Protein AF-A0AAU7DP77-F1 (afdb_monomer_lite)

Structure (mmCIF, N/CA/C/O backbone):
data_AF-A0AAU7DP77-F1
#
_entry.id   AF-A0AAU7DP77-F1
#
loop_
_atom_site.group_PDB
_atom_site.id
_atom_site.type_symbol
_atom_site.label_atom_id
_atom_site.label_alt_id
_atom_site.label_comp_id
_atom_site.label_asym_id
_atom_site.label_entity_id
_atom_site.label_seq_id
_atom_site.pdbx_PDB_ins_code
_atom_site.Cartn_x
_atom_site.Cartn_y
_atom_site.Cartn_z
_atom_site.occupancy
_atom_site.B_iso_or_equiv
_atom_site.auth_seq_id
_atom_site.auth_comp_id
_atom_site.auth_asym_id
_atom_site.auth_atom_id
_atom_site.pdbx_PDB_model_num
ATOM 1 N N . MET A 1 1 ? -16.263 -32.645 16.816 1.00 32.16 1 MET A N 1
ATOM 2 C CA . MET A 1 1 ? -15.071 -31.911 17.289 1.00 32.16 1 MET A CA 1
ATOM 3 C C . MET A 1 1 ? -14.323 -31.405 16.067 1.00 32.16 1 MET A C 1
ATOM 5 O O . MET A 1 1 ? -13.658 -32.193 15.414 1.00 32.16 1 MET A O 1
ATOM 9 N N . ARG A 1 2 ? -14.542 -30.143 15.676 1.00 27.20 2 ARG A N 1
ATOM 10 C CA . ARG A 1 2 ? -13.800 -29.501 14.581 1.00 27.20 2 ARG A CA 1
ATOM 11 C C . ARG A 1 2 ? -12.566 -28.844 15.193 1.00 27.20 2 ARG A C 1
ATOM 13 O O . ARG A 1 2 ? -12.702 -28.097 16.159 1.00 27.20 2 ARG A O 1
ATOM 20 N N . LEU A 1 3 ? -11.394 -29.201 14.679 1.00 28.17 3 LEU A N 1
ATOM 21 C CA . LEU A 1 3 ? -10.114 -28.610 15.047 1.00 28.17 3 LEU A CA 1
ATOM 22 C C . LEU A 1 3 ? -10.154 -27.120 14.686 1.00 28.17 3 LEU A C 1
ATOM 24 O O . LEU A 1 3 ? -10.323 -26.766 13.523 1.00 28.17 3 LEU A O 1
ATOM 28 N N . LEU A 1 4 ? -10.062 -26.264 15.705 1.00 24.64 4 LEU A N 1
ATOM 29 C CA . LEU A 1 4 ? -9.715 -24.859 15.539 1.00 24.64 4 LEU A CA 1
ATOM 30 C C . LEU A 1 4 ? -8.253 -24.815 15.097 1.00 24.64 4 LEU A C 1
ATOM 32 O O . LEU A 1 4 ? -7.350 -24.909 15.926 1.00 24.64 4 LEU A O 1
ATOM 36 N N . GLU A 1 5 ? -8.025 -24.707 13.793 1.00 24.97 5 GLU A N 1
ATOM 37 C CA . GLU A 1 5 ? -6.732 -24.275 13.281 1.00 24.97 5 GLU A CA 1
ATOM 38 C C . GLU A 1 5 ? -6.526 -22.818 13.705 1.00 24.97 5 GLU A C 1
ATOM 40 O O . GLU A 1 5 ? -7.244 -21.900 13.307 1.00 24.97 5 GLU A O 1
ATOM 45 N N . THR A 1 6 ? -5.571 -22.618 14.605 1.00 28.59 6 THR A N 1
ATOM 46 C CA . THR A 1 6 ? -5.045 -21.314 14.990 1.00 28.59 6 THR A CA 1
ATOM 47 C C . THR A 1 6 ? -4.336 -20.696 13.790 1.00 28.59 6 THR A C 1
ATOM 49 O O . THR A 1 6 ? -3.155 -20.953 13.568 1.00 28.59 6 THR A O 1
ATOM 52 N N . PHE A 1 7 ? -5.048 -19.880 13.018 1.00 30.09 7 PHE A N 1
ATOM 53 C CA . PHE A 1 7 ? -4.430 -19.015 12.020 1.00 30.09 7 PHE A CA 1
ATOM 54 C C . PHE A 1 7 ? -3.722 -17.864 12.737 1.00 30.09 7 PHE A C 1
ATOM 56 O O . PHE A 1 7 ? -4.341 -17.042 13.416 1.00 30.09 7 PHE A O 1
ATOM 63 N N . ALA A 1 8 ? -2.396 -17.852 12.633 1.00 28.89 8 ALA A N 1
ATOM 64 C CA . ALA A 1 8 ? -1.582 -16.723 13.039 1.00 28.89 8 ALA A CA 1
ATOM 65 C C . ALA A 1 8 ? -1.895 -15.547 12.104 1.00 28.89 8 ALA A C 1
ATOM 67 O O . ALA A 1 8 ? -1.627 -15.612 10.907 1.00 28.89 8 ALA A O 1
ATOM 68 N N . PHE A 1 9 ? -2.479 -14.489 12.663 1.00 34.19 9 PHE A N 1
ATOM 69 C CA . PHE A 1 9 ? -2.629 -13.201 11.996 1.00 34.19 9 PHE A CA 1
ATOM 70 C C . PHE A 1 9 ? -1.235 -12.654 11.680 1.00 34.19 9 PHE A C 1
ATOM 72 O O . PHE A 1 9 ? -0.517 -12.217 12.579 1.00 34.19 9 PHE A O 1
ATOM 79 N N . ALA A 1 10 ? -0.838 -12.701 10.412 1.00 32.44 10 ALA A N 1
ATOM 80 C CA . ALA A 1 10 ? 0.337 -11.994 9.926 1.00 32.44 10 ALA A CA 1
ATOM 81 C C . ALA A 1 10 ? -0.069 -10.553 9.588 1.00 32.44 10 ALA A C 1
ATOM 83 O O . ALA A 1 10 ? -0.199 -10.198 8.426 1.00 32.44 10 ALA A O 1
ATOM 84 N N . LEU A 1 11 ? -0.303 -9.741 10.621 1.00 35.28 11 LEU A N 1
ATOM 85 C CA . LEU A 1 11 ? -0.476 -8.296 10.481 1.00 35.28 11 LEU A CA 1
ATOM 86 C C . LEU A 1 11 ? 0.911 -7.621 10.521 1.00 35.28 11 LEU A C 1
ATOM 88 O O . LEU A 1 11 ? 1.726 -7.913 11.403 1.00 35.28 11 LEU A O 1
ATOM 92 N N . VAL A 1 12 ? 1.190 -6.759 9.547 1.00 39.22 12 VAL A N 1
ATOM 93 C CA . VAL A 1 12 ? 2.271 -5.748 9.544 1.00 39.22 12 VAL A CA 1
ATOM 94 C C . VAL A 1 12 ? 1.861 -4.683 10.581 1.00 39.22 12 VAL A C 1
ATOM 96 O O . VAL A 1 12 ? 0.700 -4.312 10.575 1.00 39.22 12 VAL A O 1
ATOM 99 N N . VAL A 1 13 ? 2.600 -4.216 11.598 1.00 33.00 13 VAL A N 1
ATOM 100 C CA . VAL A 1 13 ? 4.024 -3.922 11.873 1.00 33.00 13 VAL A CA 1
ATOM 101 C C . VAL A 1 13 ? 4.625 -2.781 11.055 1.00 33.00 13 VAL A C 1
ATOM 103 O O . VAL A 1 13 ? 5.296 -3.043 10.068 1.00 33.00 13 VAL A O 1
ATOM 106 N N . MET A 1 14 ? 4.544 -1.559 11.590 1.00 37.16 14 MET A N 1
ATOM 107 C CA . MET A 1 14 ? 5.489 -0.466 11.324 1.00 37.16 14 MET A CA 1
ATOM 108 C C . MET A 1 14 ? 5.806 0.272 12.637 1.00 37.16 14 MET A C 1
ATOM 110 O O . MET A 1 14 ? 4.979 0.343 13.544 1.00 37.16 14 MET A O 1
ATOM 114 N N . SER A 1 15 ? 7.054 0.707 12.778 1.00 29.97 15 SER A N 1
ATOM 115 C CA . SER A 1 15 ? 7.735 1.110 14.013 1.00 29.97 15 SER A CA 1
ATOM 116 C C . SER A 1 15 ? 8.167 2.572 13.965 1.00 29.97 15 SER A C 1
ATOM 118 O O . SER A 1 15 ? 8.759 2.979 12.977 1.00 29.97 15 SER A O 1
ATOM 120 N N . ALA A 1 16 ? 7.994 3.302 15.067 1.00 31.86 16 ALA A N 1
ATOM 121 C CA . ALA A 1 16 ? 8.761 4.505 15.378 1.00 31.86 16 ALA A CA 1
ATOM 122 C C . ALA A 1 16 ? 9.512 4.261 16.696 1.00 31.86 16 ALA A C 1
ATOM 124 O O . ALA A 1 16 ? 8.919 3.811 17.680 1.00 31.86 16 ALA A O 1
ATOM 125 N N . GLY A 1 17 ? 10.825 4.484 16.691 1.00 27.53 17 GLY A N 1
ATOM 126 C CA . GLY A 1 17 ? 11.640 4.520 17.901 1.00 27.53 17 GLY A CA 1
ATOM 127 C C . GLY A 1 17 ? 11.429 5.846 18.629 1.00 27.53 17 GLY A C 1
ATOM 128 O O . GLY A 1 17 ? 11.473 6.904 18.011 1.00 27.53 17 GLY A O 1
ATOM 129 N N . SER A 1 18 ? 11.199 5.787 19.938 1.00 32.31 18 SER A N 1
ATOM 130 C CA . SER A 1 18 ? 11.226 6.956 20.823 1.00 32.31 18 SER A CA 1
ATOM 131 C C . SER A 1 18 ? 12.589 7.054 21.505 1.00 32.31 18 SER A C 1
ATOM 133 O O . SER A 1 18 ? 13.093 6.028 21.969 1.00 32.31 18 SER A O 1
ATOM 135 N N . PRO A 1 19 ? 13.125 8.262 21.720 1.00 38.88 19 PRO A N 1
ATOM 136 C CA . PRO A 1 19 ? 13.868 8.558 22.928 1.00 38.88 19 PRO A CA 1
ATOM 137 C C . PRO A 1 19 ? 12.939 9.207 23.962 1.00 38.88 19 PRO A C 1
ATOM 139 O O . PRO A 1 19 ? 12.169 10.120 23.670 1.00 38.88 19 PRO A O 1
ATOM 142 N N . ALA A 1 20 ? 13.014 8.690 25.185 1.00 30.59 20 ALA A N 1
ATOM 143 C CA . ALA A 1 20 ? 12.427 9.278 26.376 1.00 30.59 20 ALA A CA 1
ATOM 144 C C . ALA A 1 20 ? 13.316 10.418 26.883 1.00 30.59 20 ALA A C 1
ATOM 146 O O . ALA A 1 20 ? 14.515 10.206 27.014 1.00 30.59 20 ALA A O 1
ATOM 147 N N . PHE A 1 21 ? 12.726 11.551 27.265 1.00 30.86 21 PHE A N 1
ATOM 148 C CA . PHE A 1 21 ? 13.179 12.336 28.414 1.00 30.86 21 PHE A CA 1
ATOM 149 C C . PHE A 1 21 ? 11.979 13.052 29.040 1.00 30.86 21 PHE A C 1
ATOM 151 O O . PHE A 1 21 ? 11.204 13.721 28.364 1.00 30.86 21 PHE A O 1
ATOM 158 N N . ALA A 1 22 ? 11.819 12.828 30.341 1.00 33.94 22 ALA A N 1
ATOM 159 C CA . ALA A 1 22 ? 10.846 13.460 31.215 1.00 33.94 22 ALA A CA 1
ATOM 160 C C . ALA A 1 22 ? 11.457 14.709 31.863 1.00 33.94 22 ALA A C 1
ATOM 162 O O . ALA A 1 22 ? 12.643 14.675 32.185 1.00 33.94 22 ALA A O 1
ATOM 163 N N . GLN A 1 23 ? 10.633 15.730 32.133 1.00 33.41 23 GLN A N 1
ATOM 164 C CA . GLN A 1 23 ? 10.692 16.566 33.344 1.00 33.41 23 GLN A CA 1
ATOM 165 C C . GLN A 1 23 ? 9.471 17.513 33.427 1.00 33.41 23 GLN A C 1
ATOM 167 O O . GLN A 1 23 ? 9.359 18.455 32.652 1.00 33.41 23 GLN A O 1
ATOM 172 N N . ASP A 1 24 ? 8.579 17.245 34.388 1.00 34.62 24 ASP A N 1
ATOM 173 C CA . ASP A 1 24 ? 7.682 18.216 35.061 1.00 34.62 24 ASP A CA 1
ATOM 174 C C . ASP A 1 24 ? 8.522 19.105 36.013 1.00 34.62 24 ASP A C 1
ATOM 176 O O . ASP A 1 24 ? 9.593 18.624 36.420 1.00 34.62 24 ASP A O 1
ATOM 180 N N . PRO A 1 25 ? 8.119 20.342 36.432 1.00 46.59 25 PRO A N 1
ATOM 181 C CA . PRO A 1 25 ? 6.926 20.615 37.282 1.00 46.59 25 PRO A CA 1
ATOM 182 C C . PRO A 1 25 ? 6.361 22.077 37.168 1.00 46.59 25 PRO A C 1
ATOM 184 O O . PRO A 1 25 ? 6.637 22.746 36.176 1.00 46.59 25 PRO A O 1
ATOM 187 N N . PRO A 1 26 ? 5.671 22.662 38.182 1.00 50.72 26 PRO A N 1
ATOM 188 C CA . PRO A 1 26 ? 4.307 22.393 38.650 1.00 50.72 26 PRO A CA 1
ATOM 189 C C . PRO A 1 26 ? 3.360 23.627 38.591 1.00 50.72 26 PRO A C 1
ATOM 191 O O . PRO A 1 26 ? 3.781 24.765 38.402 1.00 50.72 26 PRO A O 1
ATOM 194 N N . ASP A 1 27 ? 2.072 23.344 38.819 1.00 38.78 27 ASP A N 1
ATOM 195 C CA . ASP A 1 27 ? 0.935 24.183 39.248 1.00 38.78 27 ASP A CA 1
ATOM 196 C C . ASP A 1 27 ? 1.095 25.705 39.433 1.00 38.78 27 ASP A C 1
ATOM 198 O O . ASP A 1 27 ? 1.853 26.181 40.281 1.00 38.78 27 ASP A O 1
ATOM 202 N N . SER A 1 28 ? 0.164 26.459 38.826 1.00 42.12 28 SER A N 1
ATOM 203 C CA . SER A 1 28 ? -0.468 27.616 39.479 1.00 42.12 28 SER A CA 1
ATOM 204 C C . SER A 1 28 ? -1.847 27.986 38.911 1.00 42.12 28 SER A C 1
ATOM 206 O O . SER A 1 28 ? -1.997 28.348 37.751 1.00 42.12 28 SER A O 1
ATOM 208 N N . SER A 1 29 ? -2.797 27.958 39.850 1.00 42.22 29 SER A N 1
ATOM 209 C CA . SER A 1 29 ? -3.901 28.892 40.111 1.00 42.22 29 SER A CA 1
ATOM 210 C C . SER A 1 29 ? -5.202 28.888 39.285 1.00 42.22 29 SER A C 1
ATOM 212 O O . SER A 1 29 ? -5.296 29.131 38.087 1.00 42.22 29 SER A O 1
ATOM 214 N N . LEU A 1 30 ? -6.260 28.690 40.076 1.00 48.41 30 LEU A N 1
ATOM 215 C CA . LEU A 1 30 ? -7.684 28.848 39.818 1.00 48.41 30 LEU A CA 1
ATOM 216 C C . LEU A 1 30 ? -8.054 30.303 39.482 1.00 48.41 30 LEU A C 1
ATOM 218 O O . LEU A 1 30 ? -7.806 31.202 40.286 1.00 48.41 30 LEU A O 1
ATOM 222 N N . ALA A 1 31 ? -8.791 30.511 38.389 1.00 42.97 31 ALA A N 1
ATOM 223 C CA . ALA A 1 31 ? -9.628 31.695 38.200 1.00 42.97 31 ALA A CA 1
ATOM 224 C C . ALA A 1 31 ? -10.974 31.323 37.553 1.00 42.97 31 ALA A C 1
ATOM 226 O O . ALA A 1 31 ? -11.063 30.519 36.630 1.00 42.97 31 ALA A O 1
ATOM 227 N N . ARG A 1 32 ? -12.036 31.894 38.123 1.00 44.09 32 ARG A N 1
ATOM 228 C CA . ARG A 1 32 ? -13.464 31.620 37.911 1.00 44.09 32 ARG A CA 1
ATOM 229 C C . ARG A 1 32 ? -14.010 32.422 36.710 1.00 44.09 32 ARG A C 1
ATOM 231 O O . ARG A 1 32 ? -13.557 33.547 36.508 1.00 44.09 32 ARG A O 1
ATOM 238 N N . PRO A 1 33 ? -14.990 31.906 35.942 1.00 45.91 33 PRO A N 1
ATOM 239 C CA . PRO A 1 33 ? -15.377 32.489 34.658 1.00 45.91 33 PRO A CA 1
ATOM 240 C C . PRO A 1 33 ? -16.322 33.688 34.817 1.00 45.91 33 PRO A C 1
ATOM 242 O O . PRO A 1 33 ? -17.320 33.614 35.537 1.00 45.91 33 PRO A O 1
ATOM 245 N N . GLN A 1 34 ? -16.036 34.777 34.100 1.00 43.75 34 GLN A N 1
ATOM 246 C CA . GLN A 1 34 ? -17.006 35.833 33.813 1.00 43.75 34 GLN A CA 1
ATOM 247 C C . GLN A 1 34 ? -17.638 35.571 32.446 1.00 43.75 34 GLN A C 1
ATOM 249 O O . GLN A 1 34 ? -16.942 35.345 31.458 1.00 43.75 34 GLN A O 1
ATOM 254 N N . GLY A 1 35 ? -18.972 35.573 32.414 1.00 51.81 35 GLY A N 1
ATOM 255 C CA . GLY A 1 35 ? -19.762 35.367 31.209 1.00 51.81 35 GLY A CA 1
ATOM 256 C C . GLY A 1 35 ? -19.550 36.492 30.204 1.00 51.81 35 GLY A C 1
ATOM 257 O O . GLY A 1 35 ? -19.996 37.616 30.421 1.00 51.81 35 GLY A O 1
ATOM 258 N N . GLN A 1 36 ? -18.909 36.161 29.088 1.00 47.16 36 GLN A N 1
ATOM 259 C CA . GLN A 1 36 ? -18.994 36.924 27.853 1.00 47.16 36 GLN A CA 1
ATOM 260 C C . GLN A 1 36 ? -19.820 36.110 26.862 1.00 47.16 36 GLN A C 1
ATOM 262 O O . GLN A 1 36 ? -19.514 34.957 26.561 1.00 47.16 36 GLN A O 1
ATOM 267 N N . SER A 1 37 ? -20.911 36.719 26.409 1.00 52.38 37 SER A N 1
ATOM 268 C CA . SER A 1 37 ? -21.748 36.210 25.332 1.00 52.38 37 SER A CA 1
ATOM 269 C C . SER A 1 37 ? -20.918 36.227 24.048 1.00 52.38 37 SER A C 1
ATOM 271 O O . SER A 1 37 ? -20.687 37.288 23.467 1.00 52.38 37 SER A O 1
ATOM 273 N N . LEU A 1 38 ? -20.395 35.064 23.656 1.00 43.00 38 LEU A N 1
ATOM 274 C CA . LEU A 1 38 ? -19.637 34.903 22.422 1.00 43.00 38 LEU A CA 1
ATOM 275 C C . LEU A 1 38 ? -20.625 34.843 21.260 1.00 43.00 38 LEU A C 1
ATOM 277 O O . LEU A 1 38 ? -21.314 33.847 21.050 1.00 43.00 38 LEU A O 1
ATOM 281 N N . VAL A 1 39 ? -20.678 35.937 20.505 1.00 49.94 39 VAL A N 1
ATOM 282 C CA . VAL A 1 39 ? -21.138 35.924 19.117 1.00 49.94 39 VAL A CA 1
ATOM 283 C C . VAL A 1 39 ? -20.309 34.853 18.412 1.00 49.94 39 VAL A C 1
ATOM 285 O O . VAL A 1 39 ? -19.084 34.953 18.377 1.00 49.94 39 VAL A O 1
ATOM 288 N N . ALA A 1 40 ? -20.965 33.789 17.947 1.00 45.31 40 ALA A N 1
ATOM 289 C CA . ALA A 1 40 ? -20.315 32.680 17.267 1.00 45.31 40 ALA A CA 1
ATOM 290 C C . ALA A 1 40 ? -19.609 33.211 16.013 1.00 45.31 40 ALA A C 1
ATOM 292 O O . ALA A 1 40 ? -20.246 33.482 14.995 1.00 45.31 40 ALA A O 1
ATOM 293 N N . SER A 1 41 ? -18.293 33.402 16.111 1.00 46.72 41 SER A N 1
ATOM 294 C CA . SER A 1 41 ? -17.443 33.644 14.954 1.00 46.72 41 SER A CA 1
ATOM 295 C C . SER A 1 41 ? -17.669 32.503 13.959 1.00 46.72 41 SER A C 1
ATOM 297 O O . SER A 1 41 ? -17.679 31.343 14.385 1.00 46.72 41 SER A O 1
ATOM 299 N N . PRO A 1 42 ? -17.874 32.791 12.661 1.00 52.81 42 PRO A N 1
ATOM 300 C CA . PRO A 1 42 ? -18.022 31.747 11.660 1.00 52.81 42 PRO A CA 1
ATOM 301 C C . PRO A 1 42 ? -16.799 30.839 11.740 1.00 52.81 42 PRO A C 1
ATOM 303 O O . PRO A 1 42 ? -15.661 31.307 11.678 1.00 52.81 42 PRO A O 1
ATOM 306 N N . THR A 1 43 ? -17.045 29.549 11.960 1.00 50.12 43 THR A N 1
ATOM 307 C CA . THR A 1 43 ? -16.000 28.531 12.009 1.00 50.12 43 THR A CA 1
ATOM 308 C C . THR A 1 43 ? -15.210 28.643 10.705 1.00 50.12 43 THR A C 1
ATOM 310 O O . THR A 1 43 ? -15.827 28.579 9.637 1.00 50.12 43 THR A O 1
ATOM 313 N N . PRO A 1 44 ? -13.890 28.895 10.749 1.00 51.28 44 PRO A N 1
ATOM 314 C CA . PRO A 1 44 ? -13.110 29.018 9.531 1.00 51.28 44 PRO A CA 1
ATOM 315 C C . PRO A 1 44 ? -13.247 27.711 8.758 1.00 51.28 44 PRO A C 1
ATOM 317 O O . PRO A 1 44 ? -12.992 26.634 9.297 1.00 51.28 44 PRO A O 1
ATOM 320 N N . VAL A 1 45 ? -13.698 27.810 7.508 1.00 56.22 45 VAL A N 1
ATOM 321 C CA . VAL A 1 45 ? -13.686 26.690 6.569 1.00 56.22 45 VAL A CA 1
ATOM 322 C C . VAL A 1 45 ? -12.218 26.322 6.388 1.00 56.22 45 VAL A C 1
ATOM 324 O O . VAL A 1 45 ? -11.471 27.042 5.725 1.00 56.22 45 VAL A O 1
ATOM 327 N N . VAL A 1 46 ? -11.778 25.265 7.069 1.00 71.12 46 VAL A N 1
ATOM 328 C CA . VAL A 1 46 ? -10.409 24.762 6.968 1.00 71.12 46 VAL A CA 1
ATOM 329 C C . VAL A 1 46 ? -10.232 24.295 5.530 1.00 71.12 46 VAL A C 1
ATOM 331 O O . VAL A 1 46 ? -10.947 23.408 5.066 1.00 71.12 46 VAL A O 1
ATOM 334 N N . ALA A 1 47 ? -9.345 24.960 4.791 1.00 76.69 47 ALA A N 1
ATOM 335 C CA . ALA A 1 47 ? -9.060 24.574 3.420 1.00 76.69 47 ALA A CA 1
ATOM 336 C C . ALA A 1 47 ? -8.545 23.123 3.403 1.00 76.69 47 ALA A C 1
ATOM 338 O O . ALA A 1 47 ? -7.746 22.769 4.273 1.00 76.69 47 ALA A O 1
ATOM 339 N N . PRO A 1 48 ? -8.963 22.295 2.429 1.00 79.94 48 PRO A N 1
ATOM 340 C CA . PRO A 1 48 ? -8.508 20.914 2.347 1.00 79.94 48 PRO A CA 1
ATOM 341 C C . PRO A 1 48 ? -6.987 20.871 2.209 1.00 79.94 48 PRO A C 1
ATOM 343 O O . PRO A 1 48 ? -6.413 21.706 1.483 1.00 79.94 48 PRO A O 1
ATOM 346 N N . SER A 1 49 ? -6.365 19.909 2.900 1.00 85.50 49 SER A N 1
ATOM 347 C CA . SER A 1 49 ? -4.919 19.701 2.869 1.00 85.50 49 SER A CA 1
ATOM 348 C C . SER A 1 49 ? -4.447 19.462 1.426 1.00 85.50 49 SER A C 1
ATOM 350 O O . SER A 1 49 ? -5.211 18.952 0.595 1.00 85.50 49 SER A O 1
ATOM 352 N N . PRO A 1 50 ? -3.204 19.841 1.073 1.00 87.12 50 PRO A N 1
ATOM 353 C CA . PRO A 1 50 ? -2.658 19.570 -0.257 1.00 87.12 50 PRO A CA 1
ATOM 354 C C . PRO A 1 50 ? -2.741 18.085 -0.625 1.00 87.12 50 PRO A C 1
ATOM 356 O O . PRO A 1 50 ? -3.059 17.745 -1.763 1.00 87.12 50 PRO A O 1
ATOM 359 N N . ALA A 1 51 ? -2.526 17.213 0.362 1.00 87.06 51 ALA A N 1
ATOM 360 C CA . ALA A 1 51 ? -2.606 15.775 0.201 1.00 87.06 51 ALA A CA 1
ATOM 361 C C . ALA A 1 51 ? -4.001 15.310 -0.234 1.00 87.06 51 ALA A C 1
ATOM 363 O O . ALA A 1 51 ? -4.127 14.553 -1.196 1.00 87.06 51 ALA A O 1
ATOM 364 N N . LEU A 1 52 ? -5.047 15.819 0.421 1.00 89.56 52 LEU A N 1
ATOM 365 C CA . LEU A 1 52 ? -6.429 15.484 0.092 1.00 89.56 52 LEU A CA 1
ATOM 366 C C . LEU A 1 52 ? -6.784 15.888 -1.346 1.00 89.56 52 LEU A C 1
ATOM 368 O O . LEU A 1 52 ? -7.367 15.089 -2.075 1.00 89.56 52 LEU A O 1
ATOM 372 N N . ARG A 1 53 ? -6.336 17.066 -1.804 1.00 91.62 53 ARG A N 1
ATOM 373 C CA . ARG A 1 53 ? -6.550 17.513 -3.196 1.00 91.62 53 ARG A CA 1
ATOM 374 C C . ARG A 1 53 ? -5.887 16.588 -4.209 1.00 91.62 53 ARG A C 1
ATOM 376 O O . ARG A 1 53 ? -6.513 16.213 -5.193 1.00 91.62 53 ARG A O 1
ATOM 383 N N . MET A 1 54 ? -4.640 16.182 -3.958 1.00 90.88 54 MET A N 1
ATOM 384 C CA . MET A 1 54 ? -3.940 15.244 -4.843 1.00 90.88 54 MET A CA 1
ATOM 385 C C . MET A 1 54 ? -4.692 13.912 -4.953 1.00 90.88 54 MET A C 1
ATOM 387 O O . MET A 1 54 ? -4.768 13.335 -6.035 1.00 90.88 54 MET A O 1
ATOM 391 N N . MET A 1 55 ? -5.279 13.434 -3.854 1.00 91.94 55 MET A N 1
ATOM 392 C CA . MET A 1 55 ? -6.066 12.200 -3.855 1.00 91.94 55 MET A CA 1
ATOM 393 C C . MET A 1 55 ? -7.405 12.349 -4.587 1.00 91.94 55 MET A C 1
ATOM 395 O O . MET A 1 55 ? -7.798 11.429 -5.302 1.00 91.94 55 MET A O 1
ATOM 399 N N . GLU A 1 56 ? -8.077 13.495 -4.458 1.00 91.88 56 GLU A N 1
ATOM 400 C CA . GLU A 1 56 ? -9.314 13.809 -5.191 1.00 91.88 56 GLU A CA 1
ATOM 401 C C . GLU A 1 56 ? -9.083 13.955 -6.704 1.00 91.88 56 GLU A C 1
ATOM 403 O O . GLU A 1 56 ? -9.928 13.568 -7.512 1.00 91.88 56 GLU A O 1
ATOM 408 N N . GLU A 1 57 ? -7.926 14.486 -7.104 1.00 94.50 57 GLU A N 1
ATOM 409 C CA . GLU A 1 57 ? -7.553 14.680 -8.509 1.00 94.50 57 GLU A CA 1
ATOM 410 C C . GLU A 1 57 ? -7.079 13.393 -9.204 1.00 94.50 57 GLU A C 1
ATOM 412 O O . GLU A 1 57 ? -6.935 13.377 -10.434 1.00 94.50 57 GLU A O 1
ATOM 417 N N . PHE A 1 58 ? -6.850 12.311 -8.452 1.00 96.50 58 PHE A N 1
ATOM 418 C CA . PHE A 1 58 ? -6.386 11.039 -8.994 1.00 96.50 58 PHE A CA 1
ATOM 419 C C . PHE A 1 58 ? -7.403 10.431 -9.971 1.00 96.50 58 PHE A C 1
ATOM 421 O O . PHE A 1 58 ? -8.580 10.226 -9.668 1.00 96.50 58 PHE A O 1
ATOM 428 N N . LYS A 1 59 ? -6.925 10.054 -11.157 1.00 97.00 59 LYS A N 1
ATOM 429 C CA . LYS A 1 59 ? -7.689 9.385 -12.214 1.00 97.00 59 LYS A CA 1
ATOM 430 C C . LYS A 1 59 ? -7.111 8.000 -12.457 1.00 97.00 59 LYS A C 1
ATOM 432 O O . LYS A 1 59 ? -5.903 7.799 -12.417 1.00 97.00 59 LYS A O 1
ATOM 437 N N . ASN A 1 60 ? -7.960 7.052 -12.852 1.00 95.56 60 ASN A N 1
ATOM 438 C CA . ASN A 1 60 ? -7.501 5.707 -13.224 1.00 95.56 60 ASN A CA 1
ATOM 439 C C . ASN A 1 60 ? -6.455 5.726 -14.359 1.00 95.56 60 ASN A C 1
ATOM 441 O O . ASN A 1 60 ? -5.622 4.836 -14.434 1.00 95.56 60 ASN A O 1
ATOM 445 N N . THR A 1 61 ? -6.452 6.759 -15.210 1.00 97.12 61 THR A N 1
ATOM 446 C CA . THR A 1 61 ? -5.455 6.950 -16.277 1.00 97.12 61 THR A CA 1
ATOM 447 C C . THR A 1 61 ? -4.080 7.405 -15.777 1.00 97.12 61 THR A C 1
ATOM 449 O O . THR A 1 61 ? -3.152 7.490 -16.574 1.00 97.12 61 THR A O 1
ATOM 452 N N . ASN A 1 62 ? -3.924 7.741 -14.489 1.00 96.75 62 ASN A N 1
ATOM 453 C CA . ASN A 1 62 ? -2.624 8.081 -13.900 1.00 96.75 62 ASN A CA 1
ATOM 454 C C . ASN A 1 62 ? -1.708 6.861 -13.721 1.00 96.75 62 ASN A C 1
ATOM 456 O O . ASN A 1 62 ? -0.525 7.039 -13.425 1.00 96.75 62 ASN A O 1
ATOM 460 N N . VAL A 1 63 ? -2.245 5.651 -13.894 1.00 98.19 63 VAL A N 1
ATOM 461 C CA . VAL A 1 63 ? -1.521 4.379 -13.847 1.00 98.19 63 VAL A CA 1
ATOM 462 C C . VAL A 1 63 ? -1.862 3.519 -15.063 1.00 98.19 63 VAL A C 1
ATOM 464 O O . VAL A 1 63 ? -2.870 3.728 -15.734 1.00 98.19 63 VAL A O 1
ATOM 467 N N . LYS A 1 64 ? -1.001 2.544 -15.360 1.00 98.25 64 LYS A N 1
ATOM 468 C CA . LYS A 1 64 ? -1.118 1.630 -16.510 1.00 98.25 64 LYS A CA 1
ATOM 469 C C . LYS A 1 64 ? -1.721 0.267 -16.144 1.00 98.25 64 LYS A C 1
ATOM 471 O O . LYS A 1 64 ? -1.568 -0.689 -16.898 1.00 98.25 64 LYS A O 1
ATOM 476 N N . PHE A 1 65 ? -2.362 0.164 -14.985 1.00 97.88 65 PHE A N 1
ATOM 477 C CA . PHE A 1 65 ? -3.052 -1.035 -14.508 1.00 97.88 65 PHE A CA 1
ATOM 478 C C . PHE A 1 65 ? -4.464 -0.686 -14.019 1.00 97.88 65 PHE A C 1
ATOM 480 O O . PHE A 1 65 ? -4.762 0.485 -13.780 1.00 97.88 65 PHE A O 1
ATOM 487 N N . ASP A 1 66 ? -5.341 -1.683 -13.863 1.00 97.75 66 ASP A N 1
ATOM 488 C CA . ASP A 1 66 ? -6.685 -1.450 -13.325 1.00 97.75 66 ASP A CA 1
ATOM 489 C C . ASP A 1 66 ? -6.632 -1.237 -11.807 1.00 97.75 66 ASP A C 1
ATOM 491 O O . ASP A 1 66 ? -6.235 -2.110 -11.033 1.00 97.75 66 ASP A O 1
ATOM 495 N N . MET A 1 67 ? -7.079 -0.065 -11.362 1.00 96.94 67 MET A N 1
ATOM 496 C CA . MET A 1 67 ? -7.141 0.272 -9.944 1.00 96.94 67 MET A CA 1
ATOM 497 C C . MET A 1 67 ? -8.016 -0.705 -9.144 1.00 96.94 67 MET A C 1
ATOM 499 O O . MET A 1 67 ? -7.715 -0.991 -7.986 1.00 96.94 67 MET A O 1
ATOM 503 N N . ASN A 1 68 ? -9.089 -1.232 -9.741 1.00 96.31 68 ASN A N 1
ATOM 504 C CA . ASN A 1 68 ? -9.965 -2.179 -9.048 1.00 96.31 68 ASN A CA 1
ATOM 505 C C . ASN A 1 68 ? -9.262 -3.518 -8.807 1.00 96.31 68 ASN A C 1
ATOM 507 O O . ASN A 1 68 ? -9.428 -4.101 -7.739 1.00 96.31 68 ASN A O 1
ATOM 511 N N . GLU A 1 69 ? -8.423 -3.959 -9.748 1.00 96.06 69 GLU A N 1
ATOM 512 C CA . GLU A 1 69 ? -7.604 -5.163 -9.595 1.00 96.06 69 GLU A CA 1
ATOM 513 C C . GLU A 1 69 ? -6.630 -5.020 -8.418 1.00 96.06 69 GLU A C 1
ATOM 515 O O . GLU A 1 69 ? -6.544 -5.910 -7.571 1.00 96.06 69 GLU A O 1
ATOM 520 N N . LEU A 1 70 ? -5.960 -3.866 -8.294 1.00 95.69 70 LEU A N 1
ATOM 521 C CA . LEU A 1 70 ? -5.105 -3.589 -7.137 1.00 95.69 70 LEU A CA 1
ATOM 522 C C . LEU A 1 70 ? -5.904 -3.634 -5.827 1.00 95.69 70 LEU A C 1
ATOM 524 O O . LEU A 1 70 ? -5.477 -4.284 -4.873 1.00 95.69 70 LEU A O 1
ATOM 528 N N . VAL A 1 71 ? -7.068 -2.981 -5.770 1.00 95.06 71 VAL A N 1
ATOM 529 C CA . VAL A 1 71 ? -7.928 -2.991 -4.574 1.00 95.06 71 VAL A CA 1
ATOM 530 C C . VAL A 1 71 ? -8.371 -4.409 -4.220 1.00 95.06 71 VAL A C 1
ATOM 532 O O . VAL A 1 71 ? -8.357 -4.767 -3.044 1.00 95.06 71 VAL A O 1
ATOM 535 N N . ASP A 1 72 ? -8.707 -5.242 -5.204 1.00 93.19 72 ASP A N 1
ATOM 536 C CA . ASP A 1 72 ? -9.076 -6.639 -4.978 1.00 93.19 72 ASP A CA 1
ATOM 537 C C . ASP A 1 72 ? -7.913 -7.476 -4.429 1.00 93.19 72 ASP A C 1
ATOM 539 O O . ASP A 1 72 ? -8.116 -8.263 -3.498 1.00 93.19 72 ASP A O 1
ATOM 543 N N . ILE A 1 73 ? -6.692 -7.267 -4.932 1.00 91.31 73 ILE A N 1
ATOM 544 C CA . ILE A 1 73 ? -5.482 -7.931 -4.421 1.00 91.31 73 ILE A CA 1
ATOM 545 C C . ILE A 1 73 ? -5.178 -7.501 -2.979 1.00 91.31 73 ILE A C 1
ATOM 547 O O . ILE A 1 73 ? -4.818 -8.328 -2.133 1.00 91.31 73 ILE A O 1
ATOM 551 N N . LEU A 1 74 ? -5.319 -6.208 -2.677 1.00 90.06 74 LEU A N 1
ATOM 552 C CA . LEU A 1 74 ? -5.087 -5.675 -1.333 1.00 90.06 74 LEU A CA 1
ATOM 553 C C . LEU A 1 74 ? -6.169 -6.138 -0.351 1.00 90.06 74 LEU A C 1
ATOM 555 O O . LEU A 1 74 ? -5.855 -6.499 0.780 1.00 90.06 74 LEU A O 1
ATOM 559 N N . ARG A 1 75 ? -7.420 -6.234 -0.814 1.00 86.25 75 ARG A N 1
ATOM 560 C CA . ARG A 1 75 ? -8.564 -6.734 -0.045 1.00 86.25 75 ARG A CA 1
ATOM 561 C C . ARG A 1 75 ? -8.477 -8.218 0.293 1.00 86.25 75 ARG A C 1
ATOM 563 O O . ARG A 1 75 ? -9.182 -8.641 1.214 1.00 86.25 75 ARG A O 1
ATOM 570 N N . ASP A 1 76 ? -7.711 -9.025 -0.448 1.00 81.19 76 ASP A N 1
ATOM 571 C CA . ASP A 1 76 ? -7.724 -10.481 -0.280 1.00 81.19 76 ASP A CA 1
ATOM 572 C C . ASP A 1 76 ? -7.572 -10.859 1.204 1.00 81.19 76 ASP A C 1
ATOM 574 O O . ASP A 1 76 ? -6.530 -10.679 1.841 1.00 81.19 76 ASP A O 1
ATOM 578 N N . ARG A 1 77 ? -8.659 -11.427 1.748 1.00 68.31 77 ARG A N 1
ATOM 579 C CA . ARG A 1 77 ? -8.822 -11.795 3.162 1.00 68.31 77 ARG A CA 1
ATOM 580 C C . ARG A 1 77 ? -7.792 -12.822 3.629 1.00 68.31 77 ARG A C 1
ATOM 582 O O . ARG A 1 77 ? -7.690 -13.104 4.822 1.00 68.31 77 ARG A O 1
ATOM 589 N N . ARG A 1 78 ? -7.054 -13.432 2.699 1.00 70.31 78 ARG A N 1
ATOM 590 C CA . ARG A 1 78 ? -5.910 -14.300 2.995 1.00 70.31 78 ARG A CA 1
ATOM 591 C C . ARG A 1 78 ? -4.705 -13.526 3.519 1.00 70.31 78 ARG A C 1
ATOM 593 O O . ARG A 1 78 ? -3.822 -14.140 4.118 1.00 70.31 78 ARG A O 1
ATOM 600 N N . HIS A 1 79 ? -4.646 -12.223 3.276 1.00 63.47 79 HIS A N 1
ATOM 601 C CA . HIS A 1 79 ? -3.497 -11.387 3.589 1.00 63.47 79 HIS A CA 1
ATOM 602 C C . HIS A 1 79 ? -3.768 -10.422 4.741 1.00 63.47 79 HIS A C 1
ATOM 604 O O . HIS A 1 79 ? -2.896 -10.271 5.593 1.00 63.47 79 HIS A O 1
ATOM 610 N N . GLU A 1 80 ? -4.976 -9.862 4.835 1.00 64.31 80 GLU A N 1
ATOM 611 C CA . GLU A 1 80 ? -5.358 -8.920 5.892 1.00 64.31 80 GLU A CA 1
ATOM 612 C C . GLU A 1 80 ? -6.703 -9.299 6.531 1.00 64.31 80 GLU A C 1
ATOM 614 O O . GLU A 1 80 ? -7.603 -9.855 5.896 1.00 64.31 80 GLU A O 1
ATOM 619 N N . GLY A 1 81 ? -6.827 -9.055 7.839 1.00 72.38 81 GLY A N 1
ATOM 620 C CA . GLY A 1 81 ? -8.080 -9.289 8.552 1.00 72.38 81 GLY A CA 1
ATOM 621 C C . GLY A 1 81 ? -9.120 -8.266 8.111 1.00 72.38 81 GLY A C 1
ATOM 622 O O . GLY A 1 81 ? -8.834 -7.082 8.151 1.00 72.38 81 GLY A O 1
ATOM 623 N N . TRP A 1 82 ? -10.314 -8.717 7.721 1.00 88.31 82 TRP A N 1
ATOM 624 C CA . TRP A 1 82 ? -11.424 -7.847 7.322 1.00 88.31 82 TRP A CA 1
ATOM 625 C C . TRP A 1 82 ? -12.363 -7.629 8.513 1.00 88.31 82 TRP A C 1
ATOM 627 O O . TRP A 1 82 ? -13.194 -8.492 8.818 1.00 88.31 82 TRP A O 1
ATOM 637 N N . VAL A 1 83 ? -12.188 -6.521 9.239 1.00 92.94 83 VAL A N 1
ATOM 638 C CA . VAL A 1 83 ? -12.949 -6.218 10.464 1.00 92.94 83 VAL A CA 1
ATOM 639 C C . VAL A 1 83 ? -13.637 -4.863 10.336 1.00 92.94 83 VAL A C 1
ATOM 641 O O . VAL A 1 83 ? -13.004 -3.817 10.395 1.00 92.94 83 VAL A O 1
ATOM 644 N N . LEU A 1 84 ? -14.965 -4.867 10.239 1.00 96.19 84 LEU A N 1
ATOM 645 C CA . LEU A 1 84 ? -15.775 -3.659 10.023 1.00 96.19 84 LEU A CA 1
ATOM 646 C C . LEU A 1 84 ? -15.972 -2.789 11.279 1.00 96.19 84 LEU A C 1
ATOM 648 O O . LEU A 1 84 ? -16.851 -1.934 11.320 1.00 96.19 84 LEU A O 1
ATOM 652 N N . ALA A 1 85 ? -15.197 -3.027 12.333 1.00 97.56 85 ALA A N 1
ATOM 653 C CA . ALA A 1 85 ? -15.245 -2.300 13.594 1.00 97.56 85 ALA A CA 1
ATOM 654 C C . ALA A 1 85 ? -13.822 -2.049 14.088 1.00 97.56 85 ALA A C 1
ATOM 656 O O . ALA A 1 85 ? -12.955 -2.901 13.902 1.00 97.56 85 ALA A O 1
ATOM 657 N N . ALA A 1 86 ? -13.592 -0.919 14.749 1.00 97.50 86 ALA A N 1
ATOM 658 C CA . ALA A 1 86 ? -12.276 -0.541 15.231 1.00 97.50 86 ALA A CA 1
ATOM 659 C C . ALA A 1 86 ? -11.722 -1.552 16.247 1.00 97.50 86 ALA A C 1
ATOM 661 O O . ALA A 1 86 ? -12.399 -1.948 17.209 1.00 97.50 86 ALA A O 1
ATOM 662 N N . TYR A 1 87 ? -10.467 -1.946 16.051 1.00 95.88 87 TYR A N 1
ATOM 663 C CA . TYR A 1 87 ? -9.756 -2.926 16.865 1.00 95.88 87 TYR A CA 1
ATOM 664 C C . TYR A 1 87 ? -8.290 -2.531 17.068 1.00 95.88 87 TYR A C 1
ATOM 666 O O . TYR A 1 87 ? -7.752 -1.762 16.281 1.00 95.88 87 TYR A O 1
ATOM 674 N N . PRO A 1 88 ? -7.623 -3.007 18.136 1.00 96.06 88 PRO A N 1
ATOM 675 C CA . PRO A 1 88 ? -6.249 -2.608 18.397 1.00 96.06 88 PRO A CA 1
ATOM 676 C C . PRO A 1 88 ? -5.282 -3.402 17.519 1.00 96.06 88 PRO A C 1
ATOM 678 O O . PRO A 1 88 ? -5.352 -4.636 17.478 1.00 96.06 88 PRO A O 1
ATOM 681 N N . ASP A 1 89 ? -4.324 -2.708 16.913 1.00 92.56 89 ASP A N 1
ATOM 682 C CA . ASP A 1 89 ? -3.133 -3.314 16.332 1.00 92.56 89 ASP A CA 1
ATOM 683 C C . ASP A 1 89 ? -2.456 -4.225 17.383 1.00 92.56 89 ASP A C 1
ATOM 685 O O . ASP A 1 89 ? -2.239 -3.808 18.529 1.00 92.56 89 ASP A O 1
ATOM 689 N N . PRO A 1 90 ? -2.114 -5.484 17.055 1.00 88.12 90 PRO A N 1
ATOM 690 C CA . PRO A 1 90 ? -1.525 -6.415 18.015 1.00 88.12 90 PRO A CA 1
ATOM 691 C C . PRO A 1 90 ? -0.189 -5.959 18.623 1.00 88.12 90 PRO A C 1
ATOM 693 O O . PRO A 1 90 ? 0.155 -6.398 19.727 1.00 88.12 90 PRO A O 1
ATOM 696 N N . ARG A 1 91 ? 0.569 -5.119 17.910 1.00 87.88 91 ARG A N 1
ATOM 697 C CA . ARG A 1 91 ? 1.896 -4.620 18.277 1.00 87.88 91 ARG A CA 1
ATOM 698 C C . ARG A 1 91 ? 1.837 -3.221 18.885 1.00 87.88 91 ARG A C 1
ATOM 700 O O . ARG A 1 91 ? 2.404 -3.032 19.958 1.00 87.88 91 ARG A O 1
ATOM 707 N N . THR A 1 92 ? 1.188 -2.262 18.228 1.00 91.88 92 THR A N 1
ATOM 708 C CA . THR A 1 92 ? 1.179 -0.844 18.641 1.00 91.88 92 THR A CA 1
ATOM 709 C C . THR A 1 92 ? -0.039 -0.481 19.488 1.00 91.88 92 THR A C 1
ATOM 711 O O . THR A 1 92 ? -0.038 0.544 20.167 1.00 91.88 92 THR A O 1
ATOM 714 N N . ALA A 1 93 ? -1.073 -1.330 19.490 1.00 93.44 93 ALA A N 1
ATOM 715 C CA . ALA A 1 93 ? -2.388 -1.055 20.068 1.00 93.44 93 ALA A CA 1
ATOM 716 C C . ALA A 1 93 ? -3.098 0.180 19.481 1.00 93.44 93 ALA A C 1
ATOM 718 O O . ALA A 1 93 ? -4.094 0.625 20.061 1.00 93.44 93 ALA A O 1
ATOM 719 N N . GLN A 1 94 ? -2.616 0.710 18.352 1.00 95.44 94 GLN A N 1
ATOM 720 C CA . GLN A 1 94 ? -3.301 1.756 17.596 1.00 95.44 94 GLN A CA 1
ATOM 721 C C . GLN A 1 94 ? -4.633 1.230 17.033 1.00 95.44 94 GLN A C 1
ATOM 723 O O . GLN A 1 94 ? -4.745 0.034 16.756 1.00 95.44 94 GLN A O 1
ATOM 728 N N . PRO A 1 95 ? -5.666 2.074 16.922 1.00 97.31 95 PRO A N 1
ATOM 729 C CA . PRO A 1 95 ? -6.935 1.724 16.306 1.00 97.31 95 PRO A CA 1
ATOM 730 C C . PRO A 1 95 ? -6.780 1.447 14.809 1.00 97.31 95 PRO A C 1
ATOM 732 O O . PRO A 1 95 ? -6.359 2.310 14.042 1.00 97.31 95 PRO A O 1
ATOM 735 N N . LEU A 1 96 ? -7.197 0.251 14.404 1.00 96.44 96 LEU A N 1
ATOM 736 C CA . LEU A 1 96 ? -7.308 -0.188 13.019 1.00 96.44 96 LEU A CA 1
ATOM 737 C C . LEU A 1 96 ? -8.765 -0.510 12.669 1.00 96.44 96 LEU A C 1
ATOM 739 O O . LEU A 1 96 ? -9.536 -0.886 13.555 1.00 96.44 96 LEU A O 1
ATOM 743 N N . ILE A 1 97 ? -9.136 -0.445 11.390 1.00 95.94 97 ILE A N 1
ATOM 744 C CA . ILE A 1 97 ? -10.437 -0.895 10.869 1.00 95.94 97 ILE A CA 1
ATOM 745 C C . ILE A 1 97 ? -10.310 -1.451 9.443 1.00 95.94 97 ILE A C 1
ATOM 747 O O . ILE A 1 97 ? -9.301 -1.248 8.775 1.00 95.94 97 ILE A O 1
ATOM 751 N N . GLY A 1 98 ? -11.336 -2.142 8.949 1.00 93.31 98 GLY A N 1
ATOM 752 C CA . GLY A 1 98 ? -11.382 -2.646 7.577 1.00 93.31 98 GLY A CA 1
ATOM 753 C C . GLY A 1 98 ? -10.272 -3.665 7.344 1.00 93.31 98 GLY A C 1
ATOM 754 O O . GLY A 1 98 ? -10.174 -4.626 8.106 1.00 93.31 98 GLY A O 1
ATOM 755 N N . ALA A 1 99 ? -9.441 -3.426 6.328 1.00 90.44 99 ALA A N 1
ATOM 756 C CA . ALA A 1 99 ? -8.226 -4.184 6.021 1.00 90.44 99 ALA A CA 1
ATOM 757 C C . ALA A 1 99 ? -6.991 -3.626 6.762 1.00 90.44 99 ALA A C 1
ATOM 759 O O . ALA A 1 99 ? -5.963 -3.343 6.167 1.00 90.44 99 ALA A O 1
ATOM 760 N N . GLY A 1 100 ? -7.090 -3.403 8.076 1.00 90.44 100 GLY A N 1
ATOM 761 C CA . GLY A 1 100 ? -5.963 -2.874 8.858 1.00 90.44 100 GLY A CA 1
ATOM 762 C C . GLY A 1 100 ? -5.638 -1.394 8.620 1.00 90.44 100 GLY A C 1
ATOM 763 O O . GLY A 1 100 ? -4.519 -0.973 8.891 1.00 90.44 100 GLY A O 1
ATOM 764 N N . PHE A 1 101 ? -6.603 -0.602 8.155 1.00 93.81 101 PHE A N 1
ATOM 765 C CA . PHE A 1 101 ? -6.471 0.844 7.987 1.00 93.81 101 PHE A CA 1
ATOM 766 C C . PHE A 1 101 ? -6.366 1.546 9.350 1.00 93.81 101 PHE A C 1
ATOM 768 O O . PHE A 1 101 ? -7.235 1.357 10.204 1.00 93.81 101 PHE A O 1
ATOM 775 N N . SER A 1 102 ? -5.329 2.360 9.552 1.00 95.19 102 SER A N 1
ATOM 776 C CA . SER A 1 102 ? -5.093 3.096 10.803 1.00 95.19 102 SER A CA 1
ATOM 777 C C . SER A 1 102 ? -6.005 4.313 10.941 1.00 95.19 102 SER A C 1
ATOM 779 O O . SER A 1 102 ? -6.142 5.088 9.997 1.00 95.19 102 SER A O 1
ATOM 781 N N . LEU A 1 103 ? -6.589 4.521 12.125 1.00 97.12 103 LEU A N 1
ATOM 782 C CA . LEU A 1 103 ? -7.597 5.567 12.358 1.00 97.12 103 LEU A CA 1
ATOM 783 C C . LEU A 1 103 ? -7.083 6.847 13.032 1.00 97.12 103 LEU A C 1
ATOM 785 O O . LEU A 1 103 ? -7.798 7.843 13.022 1.00 97.12 103 LEU A O 1
ATOM 789 N N . ASP A 1 104 ? -5.895 6.835 13.639 1.00 95.56 104 ASP A N 1
ATOM 790 C CA . ASP A 1 104 ? -5.403 7.934 14.486 1.00 95.56 104 ASP A CA 1
ATOM 791 C C . ASP A 1 104 ? -3.965 8.377 14.166 1.00 95.56 104 ASP A C 1
ATOM 793 O O . ASP A 1 104 ? -3.266 8.896 15.039 1.00 95.56 104 ASP A O 1
ATOM 797 N N . LEU A 1 105 ? -3.499 8.179 12.929 1.00 94.19 105 LEU A N 1
ATOM 798 C CA . LEU A 1 105 ? -2.178 8.657 12.530 1.00 94.19 105 LEU A CA 1
ATOM 799 C C . LEU A 1 105 ? -2.214 10.161 12.220 1.00 94.19 105 LEU A C 1
ATOM 801 O O . LEU A 1 105 ? -3.075 10.602 11.450 1.00 94.19 105 LEU A O 1
ATOM 805 N N . PRO A 1 106 ? -1.284 10.953 12.785 1.00 94.50 106 PRO A N 1
ATOM 806 C CA . PRO A 1 106 ? -1.129 12.347 12.401 1.00 94.50 106 PRO A CA 1
ATOM 807 C C . PRO A 1 106 ? -0.529 12.448 10.995 1.00 94.50 106 PRO A C 1
ATOM 809 O O . PRO A 1 106 ? 0.145 11.525 10.530 1.00 94.50 106 PRO A O 1
ATOM 812 N N . GLU A 1 107 ? -0.740 13.593 10.350 1.00 92.62 107 GLU A N 1
ATOM 813 C CA . GLU A 1 107 ? 0.001 13.961 9.142 1.00 92.62 107 GLU A CA 1
ATOM 814 C C . GLU A 1 107 ? 1.504 13.992 9.444 1.00 92.62 107 GLU A C 1
ATOM 816 O O . GLU A 1 107 ? 1.929 14.369 10.544 1.00 92.62 107 GLU A O 1
ATOM 821 N N . ARG A 1 108 ? 2.315 13.558 8.477 1.00 91.62 108 ARG A N 1
ATOM 822 C CA . ARG A 1 108 ? 3.773 13.557 8.593 1.00 91.62 108 ARG A CA 1
ATOM 823 C C . ARG A 1 108 ? 4.395 14.119 7.330 1.00 91.62 108 ARG A C 1
ATOM 825 O O . ARG A 1 108 ? 3.943 13.848 6.227 1.00 91.62 108 ARG A O 1
ATOM 832 N N . GLU A 1 109 ? 5.496 14.833 7.497 1.00 90.06 109 GLU A N 1
ATOM 833 C CA . GLU A 1 109 ? 6.363 15.166 6.376 1.00 90.06 109 GLU A CA 1
ATOM 834 C C . GLU A 1 109 ? 7.359 14.028 6.149 1.00 90.06 109 GLU A C 1
ATOM 836 O O . GLU A 1 109 ? 7.975 13.522 7.091 1.00 90.06 109 GLU A O 1
ATOM 841 N N . HIS A 1 110 ? 7.527 13.633 4.890 1.00 90.62 110 HIS A N 1
ATOM 842 C CA . HIS A 1 110 ? 8.564 12.699 4.473 1.00 90.62 110 HIS A CA 1
ATOM 843 C C . HIS A 1 110 ? 9.382 13.372 3.362 1.00 90.62 110 HIS A C 1
ATOM 845 O O . HIS A 1 110 ? 8.900 13.496 2.233 1.00 90.62 110 HIS A O 1
ATOM 851 N N . PRO A 1 111 ? 10.598 13.864 3.658 1.00 91.25 111 PRO A N 1
ATOM 852 C CA . PRO A 1 111 ? 11.384 14.610 2.686 1.00 91.25 111 PRO A CA 1
ATOM 853 C C . PRO A 1 111 ? 11.873 13.698 1.558 1.00 91.25 111 PRO A C 1
ATOM 855 O O . PRO A 1 111 ? 12.356 12.593 1.799 1.00 91.25 111 PRO A O 1
ATOM 858 N N . GLN A 1 112 ? 11.793 14.185 0.320 1.00 92.88 112 GLN A N 1
ATOM 859 C CA . GLN A 1 112 ? 12.389 13.506 -0.826 1.00 92.88 112 GLN A CA 1
ATOM 860 C C . GLN A 1 112 ? 13.919 13.604 -0.737 1.00 92.88 112 GLN A C 1
ATOM 862 O O . GLN A 1 112 ? 14.476 14.701 -0.742 1.00 92.88 112 GLN A O 1
ATOM 867 N N . GLN A 1 113 ? 14.591 12.456 -0.630 1.00 89.12 113 GLN A N 1
ATOM 868 C CA . GLN A 1 113 ? 16.052 12.380 -0.515 1.00 89.12 113 GLN A CA 1
ATOM 869 C C . GLN A 1 113 ? 16.743 12.302 -1.882 1.00 89.12 113 GLN A C 1
ATOM 871 O O . GLN A 1 113 ? 17.899 12.705 -2.008 1.00 89.12 113 GLN A O 1
ATOM 876 N N . ASP A 1 114 ? 16.050 11.808 -2.912 1.00 88.38 114 ASP A N 1
ATOM 877 C CA . ASP A 1 114 ? 16.567 11.787 -4.278 1.00 88.38 114 ASP A CA 1
ATOM 878 C C . ASP A 1 114 ? 16.253 13.116 -4.974 1.00 88.38 114 ASP A C 1
ATOM 880 O O . ASP A 1 114 ? 15.133 13.353 -5.424 1.00 88.38 114 ASP A O 1
ATOM 884 N N . ALA A 1 115 ? 17.263 13.978 -5.102 1.00 88.75 115 ALA A N 1
ATOM 885 C CA . ALA A 1 115 ? 17.135 15.275 -5.767 1.00 88.75 115 ALA A CA 1
ATOM 886 C C . ALA A 1 115 ? 16.729 15.174 -7.251 1.00 88.75 115 ALA A C 1
ATOM 888 O O . ALA A 1 115 ? 16.276 16.161 -7.827 1.00 88.75 115 ALA A O 1
ATOM 889 N N . MET A 1 116 ? 16.906 14.007 -7.881 1.00 89.75 116 MET A N 1
ATOM 890 C CA . MET A 1 116 ? 16.500 13.762 -9.267 1.00 89.75 116 MET A CA 1
ATOM 891 C C . MET A 1 116 ? 15.063 13.243 -9.378 1.00 89.75 116 MET A C 1
ATOM 893 O O . MET A 1 116 ? 14.561 13.103 -10.494 1.00 89.75 116 MET A O 1
ATOM 897 N N . ASN A 1 117 ? 14.398 12.937 -8.261 1.00 93.69 117 ASN A N 1
ATOM 898 C CA . ASN A 1 117 ? 13.005 12.522 -8.262 1.00 93.69 117 ASN A CA 1
ATOM 899 C C . ASN A 1 117 ? 12.088 13.719 -7.947 1.00 93.69 117 ASN A C 1
ATOM 901 O O . ASN A 1 117 ? 12.077 14.197 -6.813 1.00 93.69 117 ASN A O 1
ATOM 905 N N . PRO A 1 118 ? 11.284 14.210 -8.910 1.00 93.38 118 PRO A N 1
ATOM 906 C CA . PRO A 1 118 ? 10.416 15.365 -8.691 1.00 93.38 118 PRO A CA 1
ATOM 907 C C . PRO A 1 118 ? 9.165 15.035 -7.863 1.00 93.38 118 PRO A C 1
ATOM 909 O O . PRO A 1 118 ? 8.405 15.939 -7.518 1.00 93.38 118 PRO A O 1
ATOM 912 N N . HIS A 1 119 ? 8.897 13.756 -7.587 1.00 94.12 119 HIS A N 1
ATOM 913 C CA . HIS A 1 119 ? 7.678 13.332 -6.912 1.00 94.12 119 HIS A CA 1
ATOM 914 C C . HIS A 1 119 ? 7.835 13.408 -5.384 1.00 94.12 119 HIS A C 1
ATOM 916 O O . HIS A 1 119 ? 8.697 12.717 -4.830 1.00 94.12 119 HIS A O 1
ATOM 922 N N . PRO A 1 120 ? 7.011 14.213 -4.684 1.00 93.00 120 PRO A N 1
ATOM 923 C CA . PRO A 1 120 ? 7.023 14.260 -3.229 1.00 93.00 120 PRO A CA 1
ATOM 924 C C . PRO A 1 120 ? 6.341 13.024 -2.636 1.00 93.00 120 PRO A C 1
ATOM 926 O O . PRO A 1 120 ? 5.449 12.433 -3.251 1.00 93.00 120 PRO A O 1
ATOM 929 N N . PHE A 1 121 ? 6.727 12.668 -1.413 1.00 94.94 121 PHE A N 1
ATOM 930 C CA . PHE A 1 121 ? 5.968 11.713 -0.614 1.00 94.94 121 PHE A CA 1
ATOM 931 C C . PHE A 1 121 ? 4.654 12.326 -0.123 1.00 94.94 121 PHE A C 1
ATOM 933 O O . PHE A 1 121 ? 4.547 13.526 0.124 1.00 94.94 121 PHE A O 1
ATOM 940 N N . LEU A 1 122 ? 3.665 11.458 0.046 1.00 94.31 122 LEU A N 1
ATOM 941 C CA . LEU A 1 122 ? 2.312 11.745 0.478 1.00 94.31 122 LEU A CA 1
ATOM 942 C C . LEU A 1 122 ? 2.014 10.943 1.755 1.00 94.31 122 LEU A C 1
ATOM 944 O O . LEU A 1 122 ? 1.781 9.731 1.718 1.00 94.31 122 LEU A O 1
ATOM 948 N N . GLU A 1 123 ? 2.013 11.622 2.900 1.00 92.31 123 GLU A N 1
ATOM 949 C CA . GLU A 1 123 ? 1.761 11.038 4.230 1.00 92.31 123 GLU A CA 1
ATOM 950 C C . GLU A 1 123 ? 0.662 11.826 4.990 1.00 92.31 123 GLU A C 1
ATOM 952 O O . GLU A 1 123 ? 0.924 12.393 6.056 1.00 92.31 123 GLU A O 1
ATOM 957 N N . PRO A 1 124 ? -0.572 11.891 4.438 1.00 93.19 124 PRO A N 1
ATOM 958 C CA . PRO A 1 124 ? -1.716 12.547 5.070 1.00 93.19 124 PRO A CA 1
ATOM 959 C C . PRO A 1 124 ? -2.082 11.925 6.417 1.00 93.19 124 PRO A C 1
ATOM 961 O O . PRO A 1 124 ? -1.758 10.771 6.712 1.00 93.19 124 PRO A O 1
ATOM 964 N N . SER A 1 125 ? -2.839 12.679 7.213 1.00 95.12 125 SER A N 1
ATOM 965 C CA . SER A 1 125 ? -3.435 12.151 8.439 1.00 95.12 125 SER A CA 1
ATOM 966 C C . SER A 1 125 ? -4.469 11.052 8.145 1.00 95.12 125 SER A C 1
ATOM 968 O O . SER A 1 125 ? -5.075 10.999 7.071 1.00 95.12 125 SER A O 1
ATOM 970 N N . SER A 1 126 ? -4.749 10.195 9.132 1.00 95.69 126 SER A N 1
ATOM 971 C CA . SER A 1 126 ? -5.859 9.234 9.043 1.00 95.69 126 SER A CA 1
ATOM 972 C C . SER A 1 126 ? -7.213 9.917 8.813 1.00 95.69 126 SER A C 1
ATOM 974 O O . SER A 1 126 ? -8.077 9.332 8.163 1.00 95.69 126 SER A O 1
ATOM 976 N N . ALA A 1 127 ? -7.401 11.141 9.319 1.00 95.88 127 ALA A N 1
ATOM 977 C CA . ALA A 1 127 ? -8.625 11.916 9.118 1.00 95.88 127 ALA A CA 1
ATOM 978 C C . ALA A 1 127 ? -8.762 12.404 7.667 1.00 95.88 127 ALA A C 1
ATOM 980 O O . ALA A 1 127 ? -9.840 12.295 7.085 1.00 95.88 127 ALA A O 1
ATOM 981 N N . ASP A 1 128 ? -7.665 12.849 7.055 1.00 95.38 128 ASP A N 1
ATOM 982 C CA . ASP A 1 128 ? -7.636 13.254 5.647 1.00 95.38 128 ASP A CA 1
ATOM 983 C C . ASP A 1 128 ? -7.942 12.063 4.736 1.00 95.38 128 ASP A C 1
ATOM 985 O O . ASP A 1 128 ? -8.766 12.165 3.832 1.00 95.38 128 ASP A O 1
ATOM 989 N N . LEU A 1 129 ? -7.332 10.902 5.001 1.00 96.19 129 LEU A N 1
ATOM 990 C CA . LEU A 1 129 ? -7.613 9.669 4.261 1.00 96.19 129 LEU A CA 1
ATOM 991 C C . LEU A 1 129 ? -9.075 9.224 4.423 1.00 96.19 129 LEU A C 1
ATOM 993 O O . LEU A 1 129 ? -9.700 8.779 3.461 1.00 96.19 129 LEU A O 1
ATOM 997 N N . TRP A 1 130 ? -9.635 9.361 5.627 1.00 97.19 130 TRP A N 1
ATOM 998 C CA . TRP A 1 130 ? -11.042 9.071 5.899 1.00 97.19 130 TRP A CA 1
ATOM 999 C C . TRP A 1 130 ? -11.975 9.976 5.088 1.00 97.19 130 TRP A C 1
ATOM 1001 O O . TRP A 1 130 ? -12.909 9.493 4.446 1.00 97.19 130 TRP A O 1
ATOM 1011 N N . GLN A 1 131 ? -11.688 11.278 5.058 1.00 96.12 131 GLN A N 1
ATOM 1012 C CA . GLN A 1 131 ? -12.446 12.243 4.269 1.00 96.12 131 GLN A CA 1
ATOM 1013 C C . GLN A 1 131 ? -12.286 11.999 2.761 1.00 96.12 131 GLN A C 1
ATOM 1015 O O . GLN A 1 131 ? -13.279 12.020 2.037 1.00 96.12 131 GLN A O 1
ATOM 1020 N N . ALA A 1 132 ? -11.074 11.693 2.288 1.00 95.81 132 ALA A N 1
ATOM 1021 C CA . ALA A 1 132 ? -10.805 11.353 0.889 1.00 95.81 132 ALA A CA 1
ATOM 1022 C C . ALA A 1 132 ? -11.554 10.086 0.437 1.00 95.81 132 ALA A C 1
ATOM 1024 O O . ALA A 1 132 ? -11.870 9.936 -0.742 1.00 95.81 132 ALA A O 1
ATOM 1025 N N . ALA A 1 133 ? -11.884 9.180 1.365 1.00 96.69 133 ALA A N 1
ATOM 1026 C CA . ALA A 1 133 ? -12.729 8.015 1.095 1.00 96.69 133 ALA A CA 1
ATOM 1027 C C . ALA A 1 133 ? -14.227 8.367 0.979 1.00 96.69 133 ALA A C 1
ATOM 1029 O O . ALA A 1 133 ? -15.053 7.477 0.773 1.00 96.69 133 ALA A O 1
ATOM 1030 N N . GLY A 1 134 ? -14.589 9.647 1.119 1.00 96.25 134 GLY A N 1
ATOM 1031 C CA . GLY A 1 134 ? -15.967 10.135 1.095 1.00 96.25 134 GLY A CA 1
ATOM 1032 C C . GLY A 1 134 ? -16.744 9.834 2.377 1.00 96.25 134 GLY A C 1
ATOM 1033 O O . GLY A 1 134 ? -17.975 9.840 2.357 1.00 96.25 134 GLY A O 1
ATOM 1034 N N . LEU A 1 135 ? -16.052 9.531 3.481 1.00 97.00 135 LEU A N 1
ATOM 1035 C CA . LEU A 1 135 ? -16.679 9.194 4.756 1.00 97.00 135 LEU A CA 1
ATOM 1036 C C . LEU A 1 135 ? -16.835 10.435 5.642 1.00 97.00 135 LEU A C 1
ATOM 1038 O O . LEU A 1 135 ? -15.978 11.314 5.677 1.00 97.00 135 LEU A O 1
ATOM 1042 N N . ASP A 1 136 ? -17.933 10.476 6.399 1.00 96.62 136 ASP A N 1
ATOM 1043 C CA . ASP A 1 136 ? -18.232 11.562 7.337 1.00 96.62 136 ASP A CA 1
ATOM 1044 C C . ASP A 1 136 ? -17.160 11.653 8.447 1.00 96.62 136 ASP A C 1
ATOM 1046 O O . ASP A 1 136 ? -16.972 10.668 9.176 1.00 96.62 136 ASP A O 1
ATOM 1050 N N . PRO A 1 137 ? -16.474 12.802 8.620 1.00 95.44 137 PRO A N 1
ATOM 1051 C CA . PRO A 1 137 ? -15.502 13.000 9.693 1.00 95.44 137 PRO A CA 1
ATOM 1052 C C . PRO A 1 137 ? -16.086 12.795 11.097 1.00 95.44 137 PRO A C 1
ATOM 1054 O O . PRO A 1 137 ? -15.422 12.209 11.949 1.00 95.44 137 PRO A O 1
ATOM 1057 N N . ALA A 1 138 ? -17.346 13.175 11.343 1.00 96.81 138 ALA A N 1
ATOM 1058 C CA . ALA A 1 138 ? -17.963 13.005 12.665 1.00 96.81 138 ALA A CA 1
ATOM 1059 C C . ALA A 1 138 ? -18.075 11.520 13.060 1.00 96.81 138 ALA A C 1
ATOM 1061 O O . ALA A 1 138 ? -17.932 11.146 14.227 1.00 96.81 138 ALA A O 1
ATOM 1062 N N . ARG A 1 139 ? -18.258 10.643 12.066 1.00 97.94 139 ARG A N 1
ATOM 1063 C CA . ARG A 1 139 ? -18.276 9.192 12.268 1.00 97.94 139 ARG A CA 1
ATOM 1064 C C . ARG A 1 139 ? -16.920 8.656 12.730 1.00 97.94 139 ARG A C 1
ATOM 1066 O O . ARG A 1 139 ? -16.897 7.707 13.514 1.00 97.94 139 ARG A O 1
ATOM 1073 N N . LEU A 1 140 ? -15.806 9.230 12.265 1.00 98.00 140 LEU A N 1
ATOM 1074 C CA . LEU A 1 140 ? -14.464 8.840 12.712 1.00 98.00 140 LEU A CA 1
ATOM 1075 C C . LEU A 1 140 ? -14.287 9.124 14.209 1.00 98.00 140 LEU A C 1
ATOM 1077 O O . LEU A 1 140 ? -13.867 8.234 14.954 1.00 98.00 140 LEU A O 1
ATOM 1081 N N . ASP A 1 141 ? -14.687 10.315 14.660 1.00 97.56 141 ASP A N 1
ATOM 1082 C CA . ASP A 1 141 ? -14.613 10.716 16.070 1.00 97.56 141 ASP A CA 1
ATOM 1083 C C . ASP A 1 141 ? -15.424 9.778 16.976 1.00 97.56 141 ASP A C 1
ATOM 1085 O O . ASP A 1 141 ? -14.936 9.311 18.013 1.00 97.56 141 ASP A O 1
ATOM 1089 N N . ASP A 1 142 ? -16.643 9.424 16.562 1.00 98.25 142 ASP A N 1
ATOM 1090 C CA . ASP A 1 142 ? -17.488 8.472 17.286 1.00 98.25 142 ASP A CA 1
ATOM 1091 C C . ASP A 1 142 ? -16.851 7.076 17.370 1.00 98.25 142 ASP A C 1
ATOM 1093 O O . ASP A 1 142 ? -16.864 6.430 18.429 1.00 98.25 142 ASP A O 1
ATOM 1097 N N . ILE A 1 143 ? -16.254 6.602 16.272 1.00 98.44 143 ILE A N 1
ATOM 1098 C CA . ILE A 1 143 ? -15.549 5.318 16.229 1.00 98.44 143 ILE A CA 1
ATOM 1099 C C . ILE A 1 143 ? -14.359 5.325 17.193 1.00 98.44 143 ILE A C 1
ATOM 1101 O O . ILE A 1 143 ? -14.223 4.387 17.991 1.00 98.44 143 ILE A O 1
ATOM 1105 N N . LEU A 1 144 ? -13.533 6.373 17.162 1.00 98.44 144 LEU A N 1
ATOM 1106 C CA . LEU A 1 144 ? -12.367 6.525 18.033 1.00 98.44 144 LEU A CA 1
ATOM 1107 C C . LEU A 1 144 ? -12.775 6.608 19.506 1.00 98.44 144 LEU A C 1
ATOM 1109 O O . LEU A 1 144 ? -12.203 5.911 20.349 1.00 98.44 144 LEU A O 1
ATOM 1113 N N . LYS A 1 145 ? -13.827 7.365 19.829 1.00 98.25 145 LYS A N 1
ATOM 1114 C CA . LYS A 1 145 ? -14.387 7.449 21.185 1.00 98.25 145 LYS A CA 1
ATOM 1115 C C . LYS A 1 145 ? -14.795 6.075 21.718 1.00 98.25 145 LYS A C 1
ATOM 1117 O O . LYS A 1 145 ? -14.422 5.699 22.834 1.00 98.25 145 LYS A O 1
ATOM 1122 N N . VAL A 1 146 ? -15.524 5.292 20.919 1.00 98.12 146 VAL A N 1
ATOM 1123 C CA . VAL A 1 146 ? -15.922 3.922 21.281 1.00 98.12 146 VAL A CA 1
ATOM 1124 C C . VAL A 1 146 ? -14.701 3.013 21.431 1.00 98.12 146 VAL A C 1
ATOM 1126 O O . VAL A 1 146 ? -14.638 2.216 22.375 1.00 98.12 146 VAL A O 1
ATOM 1129 N N . PHE A 1 147 ? -13.729 3.116 20.524 1.00 98.12 147 PHE A N 1
ATOM 1130 C CA . PHE A 1 147 ? -12.496 2.340 20.579 1.00 98.12 147 PHE A CA 1
ATOM 1131 C C . PHE A 1 147 ? -11.720 2.603 21.872 1.00 98.12 147 PHE A C 1
ATOM 1133 O O . PHE A 1 147 ? -11.427 1.648 22.596 1.00 98.12 147 PHE A O 1
ATOM 1140 N N . TYR A 1 148 ? -11.430 3.862 22.212 1.00 98.06 148 TYR A N 1
ATOM 1141 C CA . TYR A 1 148 ? -10.640 4.187 23.401 1.00 98.06 148 TYR A CA 1
ATOM 1142 C C . TYR A 1 148 ? -11.371 3.837 24.702 1.00 98.06 148 TYR A C 1
ATOM 1144 O O . TYR A 1 148 ? -10.741 3.325 25.630 1.00 98.06 148 TYR A O 1
ATOM 1152 N N . ALA A 1 149 ? -12.701 3.981 24.753 1.00 97.94 149 ALA A N 1
ATOM 1153 C CA . ALA A 1 149 ? -13.505 3.512 25.885 1.00 97.94 149 ALA A CA 1
ATOM 1154 C C . ALA A 1 149 ? -13.436 1.980 26.072 1.00 97.94 149 ALA A C 1
ATOM 1156 O O . ALA A 1 149 ? -13.378 1.468 27.194 1.00 97.94 149 ALA A O 1
ATOM 1157 N N . ARG A 1 150 ? -13.409 1.209 24.976 1.00 97.44 150 ARG A N 1
ATOM 1158 C CA . ARG A 1 150 ? -13.178 -0.246 25.038 1.00 97.44 150 ARG A CA 1
ATOM 1159 C C . ARG A 1 150 ? -11.732 -0.558 25.401 1.00 97.44 150 ARG A C 1
ATOM 1161 O O . ARG A 1 150 ? -11.495 -1.450 26.205 1.00 97.44 150 ARG A O 1
ATOM 1168 N N . ARG A 1 151 ? -10.759 0.160 24.840 1.00 96.12 151 ARG A N 1
ATOM 1169 C CA . ARG A 1 151 ? -9.327 -0.051 25.093 1.00 96.12 151 ARG A CA 1
ATOM 1170 C C . ARG A 1 151 ? -8.978 0.142 26.568 1.00 96.12 151 ARG A C 1
ATOM 1172 O O . ARG A 1 151 ? -8.193 -0.645 27.087 1.00 96.12 151 ARG A O 1
ATOM 1179 N N . SER A 1 152 ? -9.579 1.123 27.240 1.00 96.56 152 SER A N 1
ATOM 1180 C CA . SER A 1 152 ? -9.369 1.357 28.675 1.00 96.56 152 SER A CA 1
ATOM 1181 C C . SER A 1 152 ? -10.013 0.288 29.565 1.00 96.56 152 SER A C 1
ATOM 1183 O O . SER A 1 152 ? -9.502 -0.003 30.643 1.00 96.56 152 SER A O 1
ATOM 1185 N N . SER A 1 153 ? -11.107 -0.336 29.117 1.00 97.00 153 SER A N 1
ATOM 1186 C CA . SER A 1 153 ? -11.879 -1.298 29.918 1.00 97.00 153 SER A CA 1
ATOM 1187 C C . SER A 1 153 ? -11.599 -2.772 29.593 1.00 97.00 153 SER A C 1
ATOM 1189 O O . SER A 1 153 ? -11.888 -3.656 30.403 1.00 97.00 153 SER A O 1
ATOM 1191 N N . TRP A 1 154 ? -11.074 -3.091 28.408 1.00 97.38 154 TRP A N 1
ATOM 1192 C CA . TRP A 1 154 ? -10.921 -4.465 27.924 1.00 97.38 154 TRP A CA 1
ATOM 1193 C C . TRP A 1 154 ? -9.464 -4.922 27.922 1.00 97.38 154 TRP A C 1
ATOM 1195 O O . TRP A 1 154 ? -8.581 -4.300 27.340 1.00 97.38 154 TRP A O 1
ATOM 1205 N N . SER A 1 155 ? -9.222 -6.116 28.467 1.00 95.69 155 SER A N 1
ATOM 1206 C CA . SER A 1 155 ? -7.924 -6.788 28.342 1.00 95.69 155 SER A CA 1
ATOM 1207 C C . SER A 1 155 ? -7.649 -7.277 26.909 1.00 95.69 155 SER A C 1
ATOM 1209 O O . SER A 1 155 ? -8.575 -7.570 26.144 1.00 95.69 155 SER A O 1
ATOM 1211 N N . LYS A 1 156 ? -6.374 -7.535 26.575 1.00 94.06 156 LYS A N 1
ATOM 1212 C CA . LYS A 1 156 ? -5.973 -8.198 25.311 1.00 94.06 156 LYS A CA 1
ATOM 1213 C C . LYS A 1 156 ? -6.695 -9.534 25.074 1.00 94.06 156 LYS A C 1
ATOM 1215 O O . LYS A 1 156 ? -6.937 -9.933 23.936 1.00 94.06 156 LYS A O 1
ATOM 1220 N N . ARG A 1 157 ? -7.032 -10.272 26.141 1.00 94.81 157 ARG A N 1
ATOM 1221 C CA . ARG A 1 157 ? -7.783 -11.536 26.038 1.00 94.81 157 ARG A CA 1
ATOM 1222 C C . ARG A 1 157 ? -9.239 -11.286 25.647 1.00 94.81 157 ARG A C 1
ATOM 1224 O O . ARG A 1 157 ? -9.790 -12.065 24.875 1.00 94.81 157 ARG A O 1
ATOM 1231 N N . THR A 1 158 ? -9.843 -10.225 26.173 1.00 96.38 158 THR A N 1
ATOM 1232 C CA . THR A 1 158 ? -11.217 -9.823 25.848 1.00 96.38 158 THR A CA 1
ATOM 1233 C C . THR A 1 158 ? -11.325 -9.434 24.379 1.00 96.38 158 THR A C 1
ATOM 1235 O O . THR A 1 158 ? -12.199 -9.958 23.694 1.00 96.38 158 THR A O 1
ATOM 1238 N N . TRP A 1 159 ? -10.389 -8.621 23.878 1.00 94.50 159 TRP A N 1
ATOM 1239 C CA . TRP A 1 159 ? -10.312 -8.252 22.461 1.00 94.50 159 TRP A CA 1
ATOM 1240 C C . TRP A 1 159 ? -10.265 -9.473 21.544 1.00 94.50 159 TRP A C 1
ATOM 1242 O O . TRP A 1 159 ? -11.147 -9.634 20.708 1.00 94.50 159 TRP A O 1
ATOM 1252 N N . ARG A 1 160 ? -9.331 -10.405 21.773 1.00 91.50 160 ARG A N 1
ATOM 1253 C CA . ARG A 1 160 ? -9.226 -11.639 20.970 1.00 91.50 160 ARG A CA 1
ATOM 1254 C C . ARG A 1 160 ? -10.506 -12.477 20.949 1.00 91.50 160 ARG A C 1
ATOM 1256 O O . ARG A 1 160 ? -10.789 -13.119 19.948 1.00 91.50 160 ARG A O 1
ATOM 1263 N N . LYS A 1 161 ? -11.267 -12.496 22.049 1.00 94.56 161 LYS A N 1
ATOM 1264 C CA . LYS A 1 161 ? -12.533 -13.240 22.127 1.00 94.56 161 LYS A CA 1
ATOM 1265 C C . LYS A 1 161 ? -13.686 -12.530 21.420 1.00 94.56 161 LYS A C 1
ATOM 1267 O O . LYS A 1 161 ? -14.558 -13.208 20.895 1.00 94.56 161 LYS A O 1
ATOM 1272 N N . LYS A 1 162 ? -13.723 -11.196 21.472 1.00 94.81 162 LYS A N 1
ATOM 1273 C CA . LYS A 1 162 ? -14.869 -10.398 21.016 1.00 94.81 162 LYS A CA 1
ATOM 1274 C C . LYS A 1 162 ? -14.710 -9.802 19.619 1.00 94.81 162 LYS A C 1
ATOM 1276 O O . LYS A 1 162 ? -15.721 -9.388 19.067 1.00 94.81 162 LYS A O 1
ATOM 1281 N N . LEU A 1 163 ? -13.502 -9.778 19.055 1.00 91.00 163 LEU A N 1
ATOM 1282 C CA . LEU A 1 163 ? -13.175 -9.097 17.796 1.00 91.00 163 LEU A CA 1
ATOM 1283 C C . LEU A 1 163 ? -14.184 -9.368 16.668 1.00 91.00 163 LEU A C 1
ATOM 1285 O O . LEU A 1 163 ? -14.791 -8.437 16.156 1.00 91.00 163 LEU A O 1
ATOM 1289 N N . PHE A 1 164 ? -14.446 -10.640 16.359 1.00 86.75 164 PHE A N 1
ATOM 1290 C CA . PHE A 1 164 ? -15.360 -11.044 15.276 1.00 86.75 164 PHE A CA 1
ATOM 1291 C C . PHE A 1 164 ? -16.851 -10.934 15.624 1.00 86.75 164 PHE A C 1
ATOM 1293 O O . PHE A 1 164 ? -17.700 -11.299 14.821 1.00 86.75 164 PHE A O 1
ATOM 1300 N N . SER A 1 165 ? -17.173 -10.477 16.834 1.00 93.06 165 SER A N 1
ATOM 1301 C CA . SER A 1 165 ? -18.545 -10.249 17.306 1.00 93.06 165 SER A CA 1
ATOM 1302 C C . SER A 1 165 ? -18.840 -8.771 17.559 1.00 93.06 165 SER A C 1
ATOM 1304 O O . SER A 1 165 ? -19.902 -8.437 18.081 1.00 93.06 165 SER A O 1
ATOM 1306 N N . LEU A 1 166 ? -17.887 -7.884 17.253 1.00 94.75 166 LEU A N 1
ATOM 1307 C CA . LEU A 1 166 ? -18.105 -6.450 17.363 1.00 94.75 166 LEU A CA 1
ATOM 1308 C C . LEU A 1 166 ? -19.169 -6.013 16.346 1.00 94.75 166 LEU A C 1
ATOM 1310 O O . LEU A 1 166 ? -19.114 -6.452 15.197 1.00 94.75 166 LEU A O 1
ATOM 1314 N N . PRO A 1 167 ? -20.118 -5.146 16.742 1.00 96.38 167 PRO A N 1
ATOM 1315 C CA . PRO A 1 167 ? -21.037 -4.529 15.795 1.00 96.38 167 PRO A CA 1
ATOM 1316 C C . PRO A 1 167 ? -20.253 -3.760 14.734 1.00 96.38 167 PRO A C 1
ATOM 1318 O O . PRO A 1 167 ? -19.323 -3.029 15.088 1.00 96.38 167 PRO A O 1
ATOM 1321 N N . ALA A 1 168 ? -20.638 -3.917 13.468 1.00 97.50 168 ALA A N 1
ATOM 1322 C CA . ALA A 1 168 ? -20.037 -3.172 12.372 1.00 97.50 168 ALA A CA 1
ATOM 1323 C C . ALA A 1 168 ? -20.232 -1.665 12.601 1.00 97.50 168 ALA A C 1
ATOM 1325 O O . ALA A 1 168 ? -21.324 -1.214 12.946 1.00 97.50 168 ALA A O 1
ATOM 1326 N N . GLN A 1 169 ? -19.154 -0.906 12.448 1.00 98.06 169 GLN A N 1
ATOM 1327 C CA . GLN A 1 169 ? -19.132 0.554 12.497 1.00 98.06 169 GLN A CA 1
ATOM 1328 C C . GLN A 1 169 ? -19.015 1.153 11.094 1.00 98.06 169 GLN A C 1
ATOM 1330 O O . GLN A 1 169 ? -19.446 2.287 10.896 1.00 98.06 169 GLN A O 1
ATOM 1335 N N . ILE A 1 170 ? -18.483 0.382 10.139 1.00 97.62 170 ILE A N 1
ATOM 1336 C CA . ILE A 1 170 ? -18.422 0.684 8.705 1.00 97.62 170 ILE A CA 1
ATOM 1337 C C . ILE A 1 170 ? -19.120 -0.391 7.863 1.00 97.62 170 ILE A C 1
ATOM 1339 O O . ILE A 1 170 ? -19.288 -1.518 8.329 1.00 97.62 170 ILE A O 1
ATOM 1343 N N . SER A 1 171 ? -19.573 -0.037 6.659 1.00 97.12 171 SER A N 1
ATOM 1344 C CA . SER A 1 171 ? -20.062 -1.008 5.670 1.00 97.12 171 SER A CA 1
ATOM 1345 C C . SER A 1 171 ? -18.892 -1.728 4.980 1.00 97.12 171 SER A C 1
ATOM 1347 O O . SER A 1 171 ? -17.728 -1.352 5.149 1.00 97.12 171 SER A O 1
ATOM 1349 N N . ASP A 1 172 ? -19.187 -2.772 4.202 1.00 95.25 172 ASP A N 1
ATOM 1350 C CA . ASP A 1 172 ? -18.173 -3.401 3.348 1.00 95.25 172 ASP A CA 1
ATOM 1351 C C . ASP A 1 172 ? -17.701 -2.424 2.256 1.00 95.25 172 ASP A C 1
ATOM 1353 O O . ASP A 1 172 ? -16.512 -2.376 1.944 1.00 95.25 172 ASP A O 1
ATOM 1357 N N . GLU A 1 173 ? -18.606 -1.605 1.718 1.00 96.44 173 GLU A N 1
ATOM 1358 C CA . GLU A 1 173 ? -18.315 -0.579 0.718 1.00 96.44 173 GLU A CA 1
ATOM 1359 C C . GLU A 1 173 ? -17.395 0.513 1.277 1.00 96.44 173 GLU A C 1
ATOM 1361 O O . GLU A 1 173 ? -16.415 0.875 0.626 1.00 96.44 173 GLU A O 1
ATOM 1366 N N . ASP A 1 174 ? -17.650 0.980 2.503 1.00 97.50 174 ASP A N 1
ATOM 1367 C CA . ASP A 1 174 ? -16.803 1.953 3.205 1.00 97.50 174 ASP A CA 1
ATOM 1368 C C . ASP A 1 174 ? -15.372 1.406 3.357 1.00 97.50 174 ASP A C 1
ATOM 1370 O O . ASP A 1 174 ? -14.392 2.098 3.084 1.00 97.50 174 ASP A O 1
ATOM 1374 N N . ALA A 1 175 ? -15.238 0.135 3.756 1.00 96.00 175 ALA A N 1
ATOM 1375 C CA . ALA A 1 175 ? -13.938 -0.515 3.899 1.00 96.00 175 ALA A CA 1
ATOM 1376 C C . ALA A 1 175 ? -13.199 -0.627 2.554 1.00 96.00 175 ALA A C 1
ATOM 1378 O O . ALA A 1 175 ? -11.982 -0.452 2.508 1.00 96.00 175 ALA A O 1
ATOM 1379 N N . VAL A 1 176 ? -13.917 -0.874 1.454 1.00 96.00 176 VAL A N 1
ATOM 1380 C CA . VAL A 1 176 ? -13.340 -0.867 0.100 1.00 96.00 176 VAL A CA 1
ATOM 1381 C C . VAL A 1 176 ? -12.855 0.532 -0.290 1.00 96.00 176 VAL A C 1
ATOM 1383 O O . VAL A 1 176 ? -11.765 0.645 -0.851 1.00 96.00 176 VAL A O 1
ATOM 1386 N N . GLN A 1 177 ? -13.597 1.595 0.038 1.00 96.88 177 GLN A N 1
ATOM 1387 C CA . GLN A 1 177 ? -13.138 2.967 -0.219 1.00 96.88 177 GLN A CA 1
ATOM 1388 C C . GLN A 1 177 ? -11.876 3.305 0.582 1.00 96.88 177 GLN A C 1
ATOM 1390 O O . GLN A 1 177 ? -10.946 3.880 0.021 1.00 96.88 177 GLN A O 1
ATOM 1395 N N . LEU A 1 178 ? -11.784 2.867 1.843 1.00 96.75 178 LEU A N 1
ATOM 1396 C CA . LEU A 1 178 ? -10.572 3.027 2.658 1.00 96.75 178 LEU A CA 1
ATOM 1397 C C . LEU A 1 178 ? -9.352 2.316 2.045 1.00 96.75 178 LEU A C 1
ATOM 1399 O O . LEU A 1 178 ? -8.256 2.876 2.001 1.00 96.75 178 LEU A O 1
ATOM 1403 N N . VAL A 1 179 ? -9.532 1.101 1.515 1.00 95.69 179 VAL A N 1
ATOM 1404 C CA . VAL A 1 179 ? -8.459 0.399 0.787 1.00 95.69 179 VAL A CA 1
ATOM 1405 C C . VAL A 1 179 ? -8.074 1.164 -0.478 1.00 95.69 179 VAL A C 1
ATOM 1407 O O . VAL A 1 179 ? -6.887 1.326 -0.757 1.00 95.69 179 VAL A O 1
ATOM 1410 N N . ARG A 1 180 ? -9.060 1.675 -1.224 1.00 96.94 180 ARG A N 1
ATOM 1411 C CA . ARG A 1 180 ? -8.834 2.444 -2.452 1.00 96.94 180 ARG A CA 1
ATOM 1412 C C . ARG A 1 180 ? -8.003 3.699 -2.198 1.00 96.94 180 ARG A C 1
ATOM 1414 O O . ARG A 1 180 ? -7.033 3.914 -2.919 1.00 96.94 180 ARG A O 1
ATOM 1421 N N . VAL A 1 181 ? -8.334 4.500 -1.185 1.00 97.12 181 VAL A N 1
ATOM 1422 C CA . VAL A 1 181 ? -7.558 5.712 -0.868 1.00 97.12 181 VAL A CA 1
ATOM 1423 C C . VAL A 1 181 ? -6.149 5.377 -0.389 1.00 97.12 181 VAL A C 1
ATOM 1425 O O . VAL A 1 181 ? -5.194 5.999 -0.848 1.00 97.12 181 VAL A O 1
ATOM 1428 N N . GLY A 1 182 ? -5.977 4.330 0.425 1.00 96.00 182 GLY A N 1
ATOM 1429 C CA . GLY A 1 182 ? -4.642 3.863 0.814 1.00 96.00 182 GLY A CA 1
ATOM 1430 C C . GLY A 1 182 ? -3.814 3.388 -0.387 1.00 96.00 182 GLY A C 1
ATOM 1431 O O . GLY A 1 182 ? -2.613 3.634 -0.464 1.00 96.00 182 GLY A O 1
ATOM 1432 N N . ALA A 1 183 ? -4.451 2.757 -1.373 1.00 96.81 183 ALA A N 1
ATOM 1433 C CA . ALA A 1 183 ? -3.792 2.346 -2.606 1.00 96.81 183 ALA A CA 1
ATOM 1434 C C . ALA A 1 183 ? -3.408 3.545 -3.497 1.00 96.81 183 ALA A C 1
ATOM 1436 O O . ALA A 1 183 ? -2.31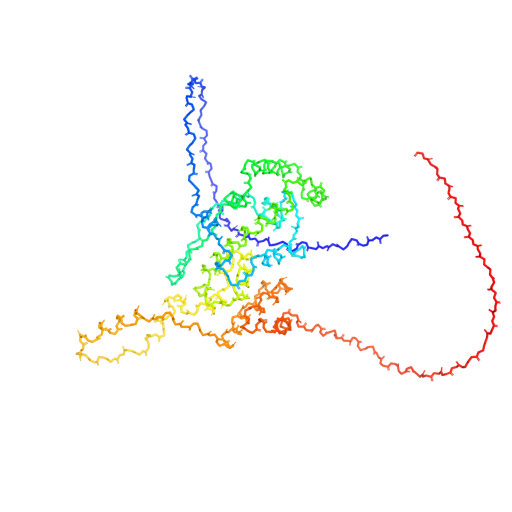9 3.546 -4.066 1.00 96.81 183 ALA A O 1
ATOM 1437 N N . ILE A 1 184 ? -4.238 4.595 -3.569 1.00 97.81 184 ILE A N 1
ATOM 1438 C CA . ILE A 1 184 ? -3.889 5.861 -4.244 1.00 97.81 184 ILE A CA 1
ATOM 1439 C C . ILE A 1 184 ? -2.668 6.504 -3.578 1.00 97.81 184 ILE A C 1
ATOM 1441 O O . ILE A 1 184 ? -1.712 6.865 -4.265 1.00 97.81 184 ILE A O 1
ATOM 1445 N N . GLN A 1 185 ? -2.657 6.587 -2.245 1.00 97.12 185 GLN A N 1
ATOM 1446 C CA . GLN A 1 185 ? -1.504 7.082 -1.492 1.00 97.12 185 GLN A CA 1
ATOM 1447 C C . GLN A 1 185 ? -0.240 6.266 -1.809 1.00 97.12 185 GLN A C 1
ATOM 1449 O O . GLN A 1 185 ? 0.813 6.833 -2.103 1.00 97.12 185 GLN A O 1
ATOM 1454 N N . ALA A 1 186 ? -0.351 4.935 -1.827 1.00 97.31 186 ALA A N 1
ATOM 1455 C CA . ALA A 1 186 ? 0.763 4.054 -2.158 1.00 97.31 186 ALA A CA 1
ATOM 1456 C C . ALA A 1 186 ? 1.290 4.260 -3.588 1.00 97.31 186 ALA A C 1
ATOM 1458 O O . ALA A 1 186 ? 2.492 4.141 -3.806 1.00 97.31 186 ALA A O 1
ATOM 1459 N N . ILE A 1 187 ? 0.434 4.608 -4.554 1.00 98.12 187 ILE A N 1
ATOM 1460 C CA . ILE A 1 187 ? 0.855 4.944 -5.923 1.00 98.12 187 ILE A CA 1
ATOM 1461 C C . ILE A 1 187 ? 1.681 6.235 -5.939 1.00 98.12 187 ILE A C 1
ATOM 1463 O O . ILE A 1 187 ? 2.746 6.259 -6.555 1.00 98.12 187 ILE A O 1
ATOM 1467 N N . TYR A 1 188 ? 1.241 7.294 -5.252 1.00 97.38 188 TYR A N 1
ATOM 1468 C CA . TYR A 1 188 ? 2.032 8.529 -5.146 1.00 97.38 188 TYR A CA 1
ATOM 1469 C C . TYR A 1 188 ? 3.391 8.270 -4.487 1.00 97.38 188 TYR A C 1
ATOM 1471 O O . TYR A 1 188 ? 4.427 8.666 -5.021 1.00 97.38 188 TYR A O 1
ATOM 1479 N N . ASN A 1 189 ? 3.406 7.506 -3.397 1.00 97.38 189 ASN A N 1
ATOM 1480 C CA . ASN A 1 189 ? 4.644 7.146 -2.710 1.00 97.38 189 ASN A CA 1
ATOM 1481 C C . ASN A 1 189 ? 5.529 6.207 -3.547 1.00 97.38 189 ASN A C 1
ATOM 1483 O O . ASN A 1 189 ? 6.752 6.290 -3.481 1.00 97.38 189 ASN A O 1
ATOM 1487 N N . ALA A 1 190 ? 4.951 5.363 -4.403 1.00 97.94 190 ALA A N 1
ATOM 1488 C CA . ALA A 1 190 ? 5.708 4.568 -5.365 1.00 97.94 190 ALA A CA 1
ATOM 1489 C C . ALA A 1 190 ? 6.413 5.432 -6.415 1.00 97.94 190 ALA A C 1
ATOM 1491 O O . ALA A 1 190 ? 7.550 5.123 -6.767 1.00 97.94 190 ALA A O 1
ATOM 1492 N N . LYS A 1 191 ? 5.802 6.539 -6.858 1.00 97.50 191 LYS A N 1
ATOM 1493 C CA . LYS A 1 191 ? 6.484 7.537 -7.700 1.00 97.50 191 LYS A CA 1
ATOM 1494 C C . LYS A 1 191 ? 7.634 8.210 -6.952 1.00 97.50 191 LYS A C 1
ATOM 1496 O O . LYS A 1 191 ? 8.708 8.379 -7.517 1.00 97.50 191 LYS A O 1
ATOM 1501 N N . ALA A 1 192 ? 7.447 8.524 -5.672 1.00 96.50 192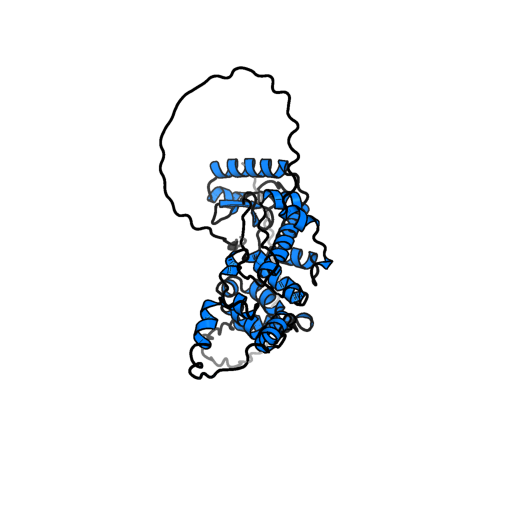 ALA A N 1
ATOM 1502 C CA . ALA A 1 192 ? 8.500 9.100 -4.835 1.00 96.50 192 ALA A CA 1
ATOM 1503 C C . ALA A 1 192 ? 9.669 8.126 -4.561 1.00 96.50 192 ALA A C 1
ATOM 1505 O O . ALA A 1 192 ? 10.810 8.567 -4.439 1.00 96.50 192 ALA A O 1
ATOM 1506 N N . TYR A 1 193 ? 9.426 6.810 -4.539 1.00 97.00 193 TYR A N 1
ATOM 1507 C CA . TYR A 1 193 ? 10.483 5.791 -4.420 1.00 97.00 193 TYR A CA 1
ATOM 1508 C C . TYR A 1 193 ? 11.099 5.347 -5.756 1.00 97.00 193 TYR A C 1
ATOM 1510 O O . TYR A 1 193 ? 12.222 4.843 -5.768 1.00 97.00 193 TYR A O 1
ATOM 1518 N N . CYS A 1 194 ? 10.389 5.487 -6.877 1.00 96.50 194 CYS A N 1
ATOM 1519 C CA . CYS A 1 194 ? 10.844 5.060 -8.200 1.00 96.50 194 CYS A CA 1
ATOM 1520 C C . CYS A 1 194 ? 10.792 6.230 -9.186 1.00 96.50 194 CYS A C 1
ATOM 1522 O O . CYS A 1 194 ? 9.744 6.549 -9.745 1.00 96.50 194 CYS A O 1
ATOM 1524 N N . LYS A 1 195 ? 11.959 6.825 -9.450 1.00 93.88 195 LYS A N 1
ATOM 1525 C CA . LYS A 1 195 ? 12.141 8.003 -10.315 1.00 93.88 195 LYS A CA 1
ATOM 1526 C C . LYS A 1 195 ? 11.519 7.830 -11.702 1.00 93.88 195 LYS A C 1
ATOM 1528 O O . LYS A 1 195 ? 10.982 8.772 -12.269 1.00 93.88 195 LYS A O 1
ATOM 1533 N N . ASN A 1 196 ? 11.567 6.611 -12.238 1.00 94.00 196 ASN A N 1
ATOM 1534 C CA . ASN A 1 196 ? 11.047 6.287 -13.563 1.00 94.00 196 ASN A CA 1
ATOM 1535 C C . ASN A 1 196 ? 9.718 5.510 -13.513 1.00 94.00 196 ASN A C 1
ATOM 1537 O O . ASN A 1 196 ? 9.403 4.775 -14.450 1.00 94.00 196 ASN A O 1
ATOM 1541 N N . PHE A 1 197 ? 8.922 5.665 -12.447 1.00 97.00 197 PHE A N 1
ATOM 1542 C CA . PHE A 1 197 ? 7.647 4.959 -12.266 1.00 97.00 197 PHE A CA 1
ATOM 1543 C C . PHE A 1 197 ? 6.721 5.074 -13.487 1.00 97.00 197 PHE A C 1
ATOM 1545 O O . PHE A 1 197 ? 6.116 4.093 -13.918 1.00 97.00 197 PHE A O 1
ATOM 1552 N N . ASP A 1 198 ? 6.640 6.256 -14.099 1.00 95.88 198 ASP A N 1
ATOM 1553 C CA . ASP A 1 198 ? 5.772 6.494 -15.257 1.00 95.88 198 ASP A CA 1
ATOM 1554 C C . ASP A 1 198 ? 6.257 5.789 -16.539 1.00 95.88 198 ASP A C 1
ATOM 1556 O O . ASP A 1 198 ? 5.479 5.611 -17.478 1.00 95.88 198 ASP A O 1
ATOM 1560 N N . GLN A 1 199 ? 7.507 5.316 -16.584 1.00 95.19 199 GLN A N 1
ATOM 1561 C CA . GLN A 1 199 ? 8.048 4.525 -17.697 1.00 95.19 199 GLN A CA 1
ATOM 1562 C C . GLN A 1 199 ? 7.788 3.019 -17.539 1.00 95.19 199 GLN A C 1
ATOM 1564 O O . GLN A 1 199 ? 7.770 2.306 -18.540 1.00 95.19 199 GLN A O 1
ATOM 1569 N N . LEU A 1 200 ? 7.514 2.547 -16.319 1.00 96.56 200 LEU A N 1
ATOM 1570 C CA . LEU A 1 200 ? 7.195 1.145 -16.028 1.00 96.56 200 LEU A CA 1
ATOM 1571 C C . LEU A 1 200 ? 5.943 0.672 -16.780 1.00 96.56 200 LEU A C 1
ATOM 1573 O O . LEU A 1 200 ? 5.061 1.476 -17.097 1.00 96.56 200 LEU A O 1
ATOM 1577 N N . ASN A 1 201 ? 5.838 -0.630 -17.054 1.00 97.06 201 ASN A N 1
ATOM 1578 C CA . ASN A 1 201 ? 4.605 -1.228 -17.576 1.00 97.06 201 ASN A CA 1
ATOM 1579 C C . ASN A 1 201 ? 3.538 -1.387 -16.465 1.00 97.06 201 ASN A C 1
ATOM 1581 O O . ASN A 1 201 ? 3.801 -1.125 -15.291 1.00 97.06 201 ASN A O 1
ATOM 1585 N N . GLY A 1 202 ? 2.314 -1.788 -16.831 1.00 97.88 202 GLY A N 1
ATOM 1586 C CA . GLY A 1 202 ? 1.202 -1.951 -15.882 1.00 97.88 202 GLY A CA 1
ATOM 1587 C C . GLY A 1 202 ? 1.534 -2.854 -14.685 1.00 97.88 202 GLY A C 1
ATOM 1588 O O . GLY A 1 202 ? 1.462 -2.379 -13.549 1.00 97.88 202 GLY A O 1
ATOM 1589 N N . PRO A 1 203 ? 1.953 -4.115 -14.911 1.00 98.38 203 PRO A N 1
ATOM 1590 C CA . PRO A 1 203 ? 2.377 -5.016 -13.839 1.00 98.38 203 PRO A CA 1
ATOM 1591 C C . PRO A 1 203 ? 3.480 -4.443 -12.939 1.00 98.38 203 PRO A C 1
ATOM 1593 O O . PRO A 1 203 ? 3.369 -4.507 -11.717 1.00 98.38 203 PRO A O 1
ATOM 1596 N N . GLN A 1 204 ? 4.504 -3.810 -13.510 1.00 98.31 204 GLN A N 1
ATOM 1597 C CA . GLN A 1 204 ? 5.600 -3.206 -12.748 1.00 98.31 204 GLN A CA 1
ATOM 1598 C C . GLN A 1 204 ? 5.125 -2.044 -11.864 1.00 98.31 204 GLN A C 1
ATOM 1600 O O . GLN A 1 204 ? 5.496 -1.969 -10.691 1.00 98.31 204 GLN A O 1
ATOM 1605 N N . GLN A 1 205 ? 4.267 -1.159 -12.387 1.00 98.50 205 GLN A N 1
ATOM 1606 C CA . GLN A 1 205 ? 3.649 -0.097 -11.584 1.00 98.50 205 GLN A CA 1
ATOM 1607 C C . GLN A 1 205 ? 2.809 -0.678 -10.441 1.00 98.50 205 GLN A C 1
ATOM 1609 O O . GLN A 1 205 ? 2.885 -0.191 -9.310 1.00 98.50 205 GLN A O 1
ATOM 1614 N N . MET A 1 206 ? 2.048 -1.742 -10.712 1.00 98.50 206 MET A N 1
ATOM 1615 C CA . MET A 1 206 ? 1.255 -2.425 -9.693 1.00 98.50 206 MET A CA 1
ATOM 1616 C C . MET A 1 206 ? 2.144 -3.062 -8.619 1.00 98.50 206 MET A C 1
ATOM 1618 O O . MET A 1 206 ? 1.856 -2.927 -7.431 1.00 98.50 206 MET A O 1
ATOM 1622 N N . ALA A 1 207 ? 3.244 -3.712 -9.005 1.00 98.12 207 ALA A N 1
ATOM 1623 C CA . ALA A 1 207 ? 4.215 -4.282 -8.076 1.00 98.12 207 ALA A CA 1
ATOM 1624 C C . ALA A 1 207 ? 4.783 -3.218 -7.131 1.00 98.12 207 ALA A C 1
ATOM 1626 O O . ALA A 1 207 ? 4.794 -3.415 -5.916 1.00 98.12 207 ALA A O 1
ATOM 1627 N N . MET A 1 208 ? 5.192 -2.070 -7.678 1.00 98.31 208 MET A N 1
ATOM 1628 C CA . MET A 1 208 ? 5.691 -0.940 -6.895 1.00 98.31 208 MET A CA 1
ATOM 1629 C C . MET A 1 208 ? 4.636 -0.400 -5.925 1.00 98.31 208 MET A C 1
ATOM 1631 O O . MET A 1 208 ? 4.929 -0.229 -4.742 1.00 98.31 208 MET A O 1
ATOM 1635 N N . ALA A 1 209 ? 3.398 -0.202 -6.387 1.00 98.00 209 ALA A N 1
ATOM 1636 C CA . ALA A 1 209 ? 2.299 0.233 -5.528 1.00 98.00 209 ALA A CA 1
ATOM 1637 C C . ALA A 1 209 ? 2.017 -0.778 -4.401 1.00 98.00 209 ALA A C 1
ATOM 1639 O O . ALA A 1 209 ? 1.838 -0.383 -3.252 1.00 98.00 209 ALA A O 1
ATOM 1640 N N . GLN A 1 210 ? 2.045 -2.085 -4.687 1.00 96.50 210 GLN A N 1
ATOM 1641 C CA . GLN A 1 210 ? 1.867 -3.124 -3.667 1.00 96.50 210 GLN A CA 1
ATOM 1642 C C . GLN A 1 210 ? 3.014 -3.166 -2.650 1.00 96.50 210 GLN A C 1
ATOM 1644 O O . GLN A 1 210 ? 2.752 -3.343 -1.458 1.00 96.50 210 GLN A O 1
ATOM 1649 N N . LEU A 1 211 ? 4.269 -3.007 -3.090 1.00 96.25 211 LEU A N 1
ATOM 1650 C CA . LEU A 1 211 ? 5.428 -2.928 -2.192 1.00 96.25 211 LEU A CA 1
ATOM 1651 C C . LEU A 1 211 ? 5.272 -1.760 -1.219 1.00 96.25 211 LEU A C 1
ATOM 1653 O O . LEU A 1 211 ? 5.407 -1.949 -0.011 1.00 96.25 211 LEU A O 1
ATOM 1657 N N . VAL A 1 212 ? 4.936 -0.581 -1.741 1.00 96.75 212 VAL A N 1
ATOM 1658 C CA . VAL A 1 212 ? 4.751 0.630 -0.938 1.00 96.75 212 VAL A CA 1
ATOM 1659 C C . VAL A 1 212 ? 3.539 0.524 -0.025 1.00 96.75 212 VAL A C 1
ATOM 1661 O O . VAL A 1 212 ? 3.641 0.887 1.138 1.00 96.75 212 VAL A O 1
ATOM 1664 N N . TYR A 1 213 ? 2.421 -0.041 -0.481 1.00 94.50 213 TYR A N 1
ATOM 1665 C CA . TYR A 1 213 ? 1.255 -0.251 0.380 1.00 94.50 213 TYR A CA 1
ATOM 1666 C C . TYR A 1 213 ? 1.593 -1.141 1.587 1.00 94.50 213 TYR A C 1
ATOM 1668 O O . TYR A 1 213 ? 1.193 -0.866 2.713 1.00 94.50 213 TYR A O 1
ATOM 1676 N N . GLN A 1 214 ? 2.368 -2.207 1.368 1.00 90.62 214 GLN A N 1
ATOM 1677 C CA . GLN A 1 214 ? 2.704 -3.171 2.420 1.00 90.62 214 GLN A CA 1
ATOM 1678 C C . GLN A 1 214 ? 3.824 -2.706 3.347 1.00 90.62 214 GLN A C 1
ATOM 1680 O O . GLN A 1 214 ? 3.859 -3.104 4.513 1.00 90.62 214 GLN A O 1
ATOM 1685 N N . MET A 1 215 ? 4.792 -1.957 2.820 1.00 90.50 215 MET A N 1
ATOM 1686 C CA . MET A 1 215 ? 5.989 -1.569 3.565 1.00 90.50 215 MET A CA 1
ATOM 1687 C C . MET A 1 215 ? 5.953 -0.117 4.035 1.00 90.50 215 MET A C 1
ATOM 1689 O O . MET A 1 215 ? 6.694 0.221 4.952 1.00 90.50 215 MET A O 1
ATOM 1693 N N . GLY A 1 216 ? 5.099 0.725 3.455 1.00 91.69 216 GLY A N 1
ATOM 1694 C CA . GLY A 1 216 ? 5.086 2.163 3.696 1.00 91.69 216 GLY A CA 1
ATOM 1695 C C . GLY A 1 216 ? 6.496 2.744 3.621 1.00 91.69 216 GLY A C 1
ATOM 1696 O O . GLY A 1 216 ? 7.291 2.383 2.750 1.00 91.69 216 GLY A O 1
ATOM 1697 N N . VAL A 1 217 ? 6.824 3.565 4.615 1.00 88.88 217 VAL A N 1
ATOM 1698 C CA . VAL A 1 217 ? 8.139 4.200 4.757 1.00 88.88 217 VAL A CA 1
ATOM 1699 C C . VAL A 1 217 ? 9.304 3.213 4.893 1.00 88.88 217 VAL A C 1
ATOM 1701 O O . VAL A 1 217 ? 10.407 3.528 4.471 1.00 88.88 217 VAL A O 1
ATOM 1704 N N . ASN A 1 218 ? 9.087 1.983 5.384 1.00 89.81 218 ASN A N 1
ATOM 1705 C CA . ASN A 1 218 ? 10.181 1.015 5.554 1.00 89.81 218 ASN A CA 1
ATOM 1706 C C . ASN A 1 218 ? 10.803 0.560 4.229 1.00 89.81 218 ASN A C 1
ATOM 1708 O O . ASN A 1 218 ? 11.867 -0.066 4.257 1.00 89.81 218 ASN A O 1
ATOM 1712 N N . LEU A 1 219 ? 10.160 0.824 3.083 1.00 94.06 219 LEU A N 1
ATOM 1713 C CA . LEU A 1 219 ? 10.784 0.569 1.788 1.00 94.06 219 LEU A CA 1
ATOM 1714 C C . LEU A 1 219 ? 12.100 1.355 1.642 1.00 94.06 219 LEU A C 1
ATOM 1716 O O . LEU A 1 219 ? 13.011 0.858 0.988 1.00 94.06 219 LEU A O 1
ATOM 1720 N N . GLU A 1 220 ? 12.254 2.494 2.329 1.00 93.25 220 GLU A N 1
ATOM 1721 C CA . GLU A 1 220 ? 13.495 3.282 2.363 1.00 93.25 220 GLU A CA 1
ATOM 1722 C C . GLU A 1 220 ? 14.722 2.471 2.810 1.00 93.25 220 GLU A C 1
ATOM 1724 O O . GLU A 1 220 ? 15.840 2.754 2.400 1.00 93.25 220 GLU A O 1
ATOM 1729 N N . HIS A 1 221 ? 14.529 1.418 3.611 1.00 93.75 221 HIS A N 1
ATOM 1730 C CA . HIS A 1 221 ? 15.620 0.569 4.092 1.00 93.75 221 HIS A CA 1
ATOM 1731 C C . HIS A 1 221 ? 16.034 -0.522 3.095 1.00 93.75 221 HIS A C 1
ATOM 1733 O O . HIS A 1 221 ? 16.983 -1.270 3.346 1.00 93.75 221 HIS A O 1
ATOM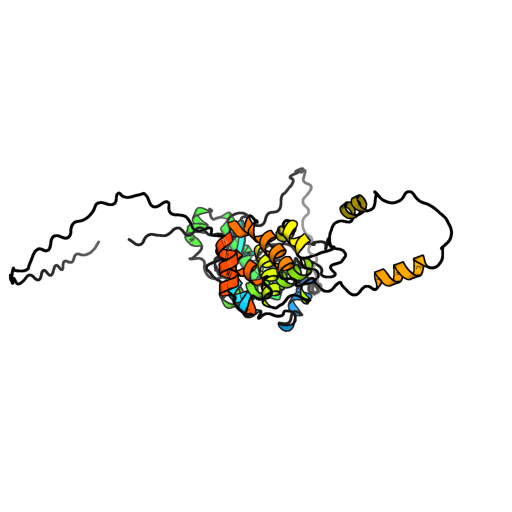 1739 N N . PHE A 1 222 ? 15.349 -0.644 1.955 1.00 95.44 222 PHE A N 1
ATOM 1740 C CA . PHE A 1 222 ? 15.669 -1.612 0.908 1.00 95.44 222 PHE A CA 1
ATOM 1741 C C . PHE A 1 222 ? 16.711 -1.035 -0.055 1.00 95.44 222 PHE A C 1
ATOM 1743 O O . PHE A 1 222 ? 16.516 -1.025 -1.267 1.00 95.44 222 PHE A O 1
ATOM 1750 N N . ASN A 1 223 ? 17.845 -0.583 0.489 1.00 94.06 223 ASN A N 1
ATOM 1751 C CA . ASN A 1 223 ? 18.884 0.147 -0.247 1.00 94.06 223 ASN A CA 1
ATOM 1752 C C . ASN A 1 223 ? 19.322 -0.571 -1.529 1.00 94.06 223 ASN A C 1
ATOM 1754 O O . ASN A 1 223 ? 19.343 0.037 -2.589 1.00 94.06 223 ASN A O 1
ATOM 1758 N N . ALA A 1 224 ? 19.604 -1.878 -1.463 1.00 95.06 224 ALA A N 1
ATOM 1759 C CA . ALA A 1 224 ? 20.015 -2.644 -2.642 1.00 95.06 224 ALA A CA 1
ATOM 1760 C C . ALA A 1 224 ? 18.966 -2.590 -3.766 1.00 95.06 224 ALA A C 1
ATOM 1762 O O . ALA A 1 224 ? 19.316 -2.413 -4.929 1.00 95.06 224 ALA A O 1
ATOM 1763 N N . PHE A 1 225 ? 17.683 -2.694 -3.419 1.00 96.88 225 PHE A N 1
ATOM 1764 C CA . PHE A 1 225 ? 16.589 -2.580 -4.377 1.00 96.88 225 PHE A CA 1
ATOM 1765 C C . PHE A 1 225 ? 16.441 -1.151 -4.898 1.00 96.88 225 PHE A C 1
ATOM 1767 O O . PHE A 1 225 ? 16.421 -0.957 -6.109 1.00 96.88 225 PHE A O 1
ATOM 1774 N N . LEU A 1 226 ? 16.405 -0.156 -4.008 1.00 95.56 226 LEU A N 1
ATOM 1775 C CA . LEU A 1 226 ? 16.222 1.248 -4.379 1.00 95.56 226 LEU A CA 1
ATOM 1776 C C . LEU A 1 226 ? 17.373 1.788 -5.237 1.00 95.56 226 LEU A C 1
ATOM 1778 O O . LEU A 1 226 ? 17.118 2.508 -6.198 1.00 95.56 226 LEU A O 1
ATOM 1782 N N . THR A 1 227 ? 18.619 1.401 -4.954 1.00 93.38 227 THR A N 1
ATOM 1783 C CA . THR A 1 227 ? 19.785 1.737 -5.786 1.00 93.38 227 THR A CA 1
ATOM 1784 C C . THR A 1 227 ? 19.728 1.046 -7.146 1.00 93.38 227 THR A C 1
ATOM 1786 O O . THR A 1 227 ? 20.065 1.661 -8.153 1.00 93.38 227 THR A O 1
ATOM 1789 N N . THR A 1 228 ? 19.285 -0.214 -7.198 1.00 94.56 228 THR A N 1
ATOM 1790 C CA . THR A 1 228 ? 19.196 -0.956 -8.467 1.00 94.56 228 THR A CA 1
ATOM 1791 C C . THR A 1 228 ? 18.071 -0.409 -9.347 1.00 94.56 228 THR A C 1
ATOM 1793 O O . THR A 1 228 ? 18.277 -0.186 -10.536 1.00 94.56 228 THR A O 1
ATOM 1796 N N . ILE A 1 229 ? 16.889 -0.140 -8.781 1.00 94.75 229 ILE A N 1
ATOM 1797 C CA . ILE A 1 229 ? 15.737 0.355 -9.550 1.00 94.75 229 ILE A CA 1
ATOM 1798 C C . ILE A 1 229 ? 15.882 1.834 -9.955 1.00 94.75 229 ILE A C 1
ATOM 1800 O O . ILE A 1 229 ? 15.283 2.265 -10.938 1.00 94.75 229 ILE A O 1
ATOM 1804 N N . ASN A 1 230 ? 16.717 2.605 -9.250 1.00 93.38 230 ASN A N 1
ATOM 1805 C CA . ASN A 1 230 ? 17.015 4.004 -9.563 1.00 93.38 230 ASN A CA 1
ATOM 1806 C C . ASN A 1 230 ? 18.511 4.197 -9.880 1.00 93.38 230 ASN A C 1
ATOM 1808 O O . ASN A 1 230 ? 19.255 4.747 -9.059 1.00 93.38 230 ASN A O 1
ATOM 1812 N N . PRO A 1 231 ? 18.983 3.787 -11.073 1.00 85.44 231 PRO A N 1
ATOM 1813 C CA . PRO A 1 231 ? 20.369 4.017 -11.456 1.00 85.44 231 PRO A CA 1
ATOM 1814 C C . PRO A 1 231 ? 20.696 5.521 -11.446 1.00 85.44 231 PRO A C 1
ATOM 1816 O O . PRO A 1 231 ? 19.870 6.376 -11.796 1.00 85.44 231 PRO A O 1
ATOM 1819 N N . GLY A 1 232 ? 21.912 5.841 -10.999 1.00 75.56 232 GLY A N 1
ATOM 1820 C CA . GLY A 1 232 ? 22.412 7.215 -10.885 1.00 75.56 232 GLY A CA 1
ATOM 1821 C C . GLY A 1 232 ? 21.976 7.976 -9.628 1.00 75.56 232 GLY A C 1
ATOM 1822 O O . GLY A 1 232 ? 22.441 9.091 -9.431 1.00 75.56 232 GLY A O 1
ATOM 1823 N N . SER A 1 233 ? 21.151 7.393 -8.753 1.00 61.38 233 SER A N 1
ATOM 1824 C CA . SER A 1 233 ? 20.740 8.020 -7.482 1.00 61.38 233 SER A CA 1
ATOM 1825 C C . SER A 1 233 ? 21.736 7.770 -6.328 1.00 61.38 233 SER A C 1
ATOM 1827 O O . SER A 1 233 ? 21.386 7.900 -5.157 1.00 61.38 233 SER A O 1
ATOM 1829 N N . ALA A 1 234 ? 22.981 7.376 -6.629 1.00 54.88 234 ALA A N 1
ATOM 1830 C CA . ALA A 1 234 ? 24.000 7.141 -5.608 1.00 54.88 234 ALA A CA 1
ATOM 1831 C C . ALA A 1 234 ? 24.382 8.460 -4.903 1.00 54.88 234 ALA A C 1
ATOM 1833 O O . ALA A 1 234 ? 24.575 9.474 -5.580 1.00 54.88 234 ALA A O 1
ATOM 1834 N N . PRO A 1 235 ? 24.549 8.468 -3.565 1.00 49.88 235 PRO A N 1
ATOM 1835 C CA . PRO A 1 235 ? 25.049 9.634 -2.852 1.00 49.88 235 PRO A CA 1
ATOM 1836 C C . PRO A 1 235 ? 26.405 10.056 -3.422 1.00 49.88 235 PRO A C 1
ATOM 1838 O O . PRO A 1 235 ? 27.330 9.248 -3.541 1.00 49.88 235 PRO A O 1
ATOM 1841 N N . ARG A 1 236 ? 26.521 11.345 -3.749 1.00 44.09 236 ARG A N 1
ATOM 1842 C CA . ARG A 1 236 ? 27.688 11.992 -4.376 1.00 44.09 236 ARG A CA 1
ATOM 1843 C C . ARG A 1 236 ? 29.030 11.682 -3.685 1.00 44.09 236 ARG A C 1
ATOM 1845 O O . ARG A 1 236 ? 30.074 11.767 -4.324 1.00 44.09 236 ARG A O 1
ATOM 1852 N N . GLU A 1 237 ? 29.012 11.267 -2.416 1.00 45.72 237 GLU A N 1
ATOM 1853 C CA . GLU A 1 237 ? 30.194 10.851 -1.647 1.00 45.72 237 GLU A CA 1
ATOM 1854 C C . GLU A 1 237 ? 30.910 9.606 -2.196 1.00 45.72 237 GLU A C 1
ATOM 1856 O O . GLU A 1 237 ? 32.119 9.492 -2.020 1.00 45.72 237 GLU A O 1
ATOM 1861 N N . GLN A 1 238 ? 30.231 8.693 -2.903 1.00 47.25 238 GLN A N 1
ATOM 1862 C CA . GLN A 1 238 ? 30.888 7.491 -3.448 1.00 47.25 238 GLN A CA 1
ATOM 1863 C C . GLN A 1 238 ? 31.450 7.676 -4.865 1.00 47.25 238 GLN A C 1
ATOM 1865 O O . GLN A 1 238 ? 32.369 6.957 -5.253 1.00 47.25 238 GLN A O 1
ATOM 1870 N N . GLN A 1 239 ? 30.963 8.659 -5.630 1.00 44.41 239 GLN A N 1
ATOM 1871 C CA . GLN A 1 239 ? 31.495 8.953 -6.968 1.00 44.41 239 GLN A CA 1
ATOM 1872 C C . GLN A 1 239 ? 32.803 9.753 -6.930 1.00 44.41 239 GLN A C 1
ATOM 1874 O O . GLN A 1 239 ? 33.635 9.590 -7.817 1.00 44.41 239 GLN A O 1
ATOM 1879 N N . LEU A 1 240 ? 33.034 10.556 -5.886 1.00 49.22 240 LEU A N 1
ATOM 1880 C CA . LEU A 1 240 ? 34.266 11.342 -5.730 1.00 49.22 240 LEU A CA 1
ATOM 1881 C C . LEU A 1 240 ? 35.510 10.500 -5.390 1.00 49.22 240 LEU A C 1
ATOM 1883 O O . LEU A 1 240 ? 36.628 10.981 -5.548 1.00 49.22 240 LEU A O 1
ATOM 1887 N N . VAL A 1 241 ? 35.346 9.241 -4.970 1.00 50.41 241 VAL A N 1
ATOM 1888 C CA . VAL A 1 241 ? 36.480 8.355 -4.640 1.00 50.41 241 VAL A CA 1
ATOM 1889 C C . VAL A 1 241 ? 37.027 7.624 -5.877 1.00 50.41 241 VAL A C 1
ATOM 1891 O O . VAL A 1 241 ? 38.182 7.213 -5.871 1.00 50.41 241 VAL A O 1
ATOM 1894 N N . GLN A 1 242 ? 36.259 7.504 -6.970 1.00 46.00 242 GLN A N 1
ATOM 1895 C CA . GLN A 1 242 ? 36.733 6.843 -8.201 1.00 46.00 242 GLN A CA 1
ATOM 1896 C C . GLN A 1 242 ? 37.347 7.795 -9.235 1.00 46.00 242 GLN A C 1
ATOM 1898 O O . GLN A 1 242 ? 38.151 7.354 -10.051 1.00 46.00 242 GLN A O 1
ATOM 1903 N N . THR A 1 243 ? 37.053 9.094 -9.183 1.00 42.19 243 THR A N 1
ATOM 1904 C CA . THR A 1 243 ? 37.671 10.101 -10.068 1.00 42.19 243 THR A CA 1
ATOM 1905 C C . THR A 1 243 ? 38.989 10.674 -9.536 1.00 42.19 243 THR A C 1
ATOM 1907 O O . THR A 1 243 ? 39.666 11.406 -10.249 1.00 42.19 243 THR A O 1
ATOM 1910 N N . GLY A 1 244 ? 39.408 10.312 -8.319 1.00 42.09 244 GLY A N 1
ATOM 1911 C CA . GLY A 1 244 ? 40.611 10.849 -7.670 1.00 42.09 244 GLY A CA 1
ATOM 1912 C C . GLY A 1 244 ? 41.947 10.185 -8.033 1.00 42.09 244 GLY A C 1
ATOM 1913 O O . GLY A 1 244 ? 42.940 10.468 -7.371 1.00 42.09 244 GLY A O 1
ATOM 1914 N N . SER A 1 245 ? 42.016 9.285 -9.022 1.00 45.41 245 SER A N 1
ATOM 1915 C CA . SER A 1 245 ? 43.262 8.547 -9.331 1.00 45.41 245 SER A CA 1
ATOM 1916 C C . SER A 1 245 ? 43.847 8.781 -10.727 1.00 45.41 245 SER A C 1
ATOM 1918 O O . SER A 1 245 ? 44.789 8.088 -11.101 1.00 45.41 245 SER A O 1
ATOM 1920 N N . GLN A 1 246 ? 43.360 9.764 -11.487 1.00 46.25 246 GLN A N 1
ATOM 1921 C CA . GLN A 1 246 ? 43.981 10.171 -12.755 1.00 46.25 246 GLN A CA 1
ATOM 1922 C C . GLN A 1 246 ? 43.864 11.685 -12.974 1.00 46.25 246 GLN A C 1
ATOM 1924 O O . GLN A 1 246 ? 43.037 12.130 -13.758 1.00 46.25 246 GLN A O 1
ATOM 1929 N N . ALA A 1 247 ? 44.679 12.484 -12.280 1.00 43.31 247 ALA A N 1
ATOM 1930 C CA . ALA A 1 247 ? 44.911 13.885 -12.649 1.00 43.31 247 ALA A CA 1
ATOM 1931 C C . ALA A 1 247 ? 46.199 14.435 -12.008 1.00 43.31 247 ALA A C 1
ATOM 1933 O O . ALA A 1 247 ? 46.158 15.286 -11.129 1.00 43.31 247 ALA A O 1
ATOM 1934 N N . GLU A 1 248 ? 47.356 13.964 -12.472 1.00 45.84 248 GLU A N 1
ATOM 1935 C CA . GLU A 1 248 ? 48.583 14.770 -12.469 1.00 45.84 248 GLU A CA 1
ATOM 1936 C C . GLU A 1 248 ? 49.084 14.846 -13.911 1.00 45.84 248 GLU A C 1
ATOM 1938 O O . GLU A 1 248 ? 49.877 14.017 -14.351 1.00 45.84 248 GLU A O 1
ATOM 1943 N N . GLN A 1 249 ? 48.552 15.810 -14.666 1.00 38.88 249 GLN A N 1
ATOM 1944 C CA . GLN A 1 249 ? 49.188 16.384 -15.854 1.00 38.88 249 GLN A CA 1
ATOM 1945 C C . GLN A 1 249 ? 48.453 17.675 -16.252 1.00 38.88 249 GLN A C 1
ATOM 1947 O O . GLN A 1 249 ? 47.398 17.651 -16.877 1.00 38.88 249 GLN A O 1
ATOM 1952 N N . GLU A 1 250 ? 49.031 18.811 -15.860 1.00 44.62 250 GLU A N 1
ATOM 1953 C CA . GLU A 1 250 ? 48.914 20.082 -16.589 1.00 44.62 250 GLU A CA 1
ATOM 1954 C C . GLU A 1 250 ? 49.571 19.918 -17.981 1.00 44.62 250 GLU A C 1
ATOM 1956 O O . GLU A 1 250 ? 50.543 19.159 -18.084 1.00 44.62 250 GLU A O 1
ATOM 1961 N N . PRO A 1 251 ? 49.107 20.607 -19.051 1.00 51.41 251 PRO A N 1
ATOM 1962 C CA . PRO A 1 251 ? 49.194 22.068 -19.082 1.00 51.41 251 PRO A CA 1
ATOM 1963 C C . PRO A 1 251 ? 48.055 22.837 -19.786 1.00 51.41 251 PRO A C 1
ATOM 1965 O O . PRO A 1 251 ? 47.355 22.347 -20.665 1.00 51.41 251 PRO A O 1
ATOM 1968 N N . ALA A 1 252 ? 47.959 24.097 -19.360 1.00 48.03 252 ALA A N 1
ATOM 1969 C CA . ALA A 1 252 ? 47.596 25.335 -20.052 1.00 48.03 252 ALA A CA 1
ATOM 1970 C C . ALA A 1 252 ? 46.980 25.311 -21.475 1.00 48.03 252 ALA A C 1
ATOM 1972 O O . ALA A 1 252 ? 47.547 24.760 -22.417 1.00 48.03 252 ALA A O 1
ATOM 1973 N N . ALA A 1 253 ? 45.952 26.168 -21.607 1.00 48.59 253 ALA A N 1
ATOM 1974 C CA . ALA A 1 253 ? 45.370 26.785 -22.811 1.00 48.59 253 ALA A CA 1
ATOM 1975 C C . ALA A 1 253 ? 44.166 26.080 -23.477 1.00 48.59 253 ALA A C 1
ATOM 1977 O O . ALA A 1 253 ? 44.307 25.525 -24.560 1.00 48.59 253 ALA A O 1
ATOM 1978 N N . ALA A 1 254 ? 42.961 26.214 -22.893 1.00 46.09 254 ALA A N 1
ATOM 1979 C CA . ALA A 1 254 ? 41.676 26.085 -23.614 1.00 46.09 254 ALA A CA 1
ATOM 1980 C C . ALA A 1 254 ? 40.456 26.645 -22.824 1.00 46.09 254 ALA A C 1
ATOM 1982 O O . ALA A 1 254 ? 39.454 25.959 -22.637 1.00 46.09 254 ALA A O 1
ATOM 1983 N N . ASP A 1 255 ? 40.493 27.904 -22.373 1.00 49.09 255 ASP A N 1
ATOM 1984 C CA . ASP A 1 255 ? 39.432 28.520 -21.539 1.00 49.09 255 ASP A CA 1
ATOM 1985 C C . ASP A 1 255 ? 38.185 29.023 -22.311 1.00 49.09 255 ASP A C 1
ATOM 1987 O O . ASP A 1 255 ? 37.595 30.051 -21.981 1.00 49.09 255 ASP A O 1
ATOM 1991 N N . SER A 1 256 ? 37.724 28.336 -23.360 1.00 48.25 256 SER A N 1
ATOM 1992 C CA . SER A 1 256 ? 36.449 28.721 -24.014 1.00 48.25 256 SER A CA 1
ATOM 1993 C C . SER A 1 256 ? 35.602 27.589 -24.587 1.00 48.25 256 SER A C 1
ATOM 1995 O O . SER A 1 256 ? 34.415 27.805 -24.813 1.00 48.25 256 SER A O 1
ATOM 1997 N N . GLU A 1 257 ? 36.124 26.370 -24.740 1.00 47.31 257 GLU A N 1
ATOM 1998 C CA . GLU A 1 257 ? 35.305 25.229 -25.190 1.00 47.31 257 GLU A CA 1
ATOM 1999 C C . GLU A 1 257 ? 34.676 24.439 -24.028 1.00 47.31 257 GLU A C 1
ATOM 2001 O O . GLU A 1 257 ? 33.629 23.814 -24.191 1.00 47.31 257 GLU A O 1
ATOM 2006 N N . MET A 1 258 ? 35.225 24.544 -22.813 1.00 46.12 258 MET A N 1
ATOM 2007 C CA . MET A 1 258 ? 34.740 23.779 -21.658 1.00 46.12 258 MET A CA 1
ATOM 2008 C C . MET A 1 258 ? 33.378 24.238 -21.107 1.00 46.12 258 MET A C 1
ATOM 2010 O O . MET A 1 258 ? 32.648 23.436 -20.523 1.00 46.12 258 MET A O 1
ATOM 2014 N N . LEU A 1 259 ? 32.993 25.503 -21.318 1.00 49.56 259 LEU A N 1
ATOM 2015 C CA . LEU A 1 259 ? 31.679 26.005 -20.892 1.00 49.56 259 LEU A CA 1
ATOM 2016 C C . LEU A 1 259 ? 30.548 25.534 -21.830 1.00 49.56 259 LEU A C 1
ATOM 2018 O O . LEU A 1 259 ? 29.404 25.413 -21.399 1.00 49.56 259 LEU A O 1
ATOM 2022 N N . GLY A 1 260 ? 30.865 25.232 -23.096 1.00 44.28 260 GLY A N 1
ATOM 2023 C CA . GLY A 1 260 ? 29.909 24.704 -24.075 1.00 44.28 260 GLY A CA 1
ATOM 2024 C C . GLY A 1 260 ? 29.560 23.232 -23.835 1.00 44.28 260 GLY A C 1
ATOM 2025 O O . GLY A 1 260 ? 28.397 22.850 -23.957 1.00 44.28 260 GLY A O 1
ATOM 2026 N N . GLN A 1 261 ? 30.541 22.428 -23.412 1.00 44.38 261 GLN A N 1
ATOM 2027 C CA . GLN A 1 261 ? 30.348 21.006 -23.107 1.00 44.38 261 GLN A CA 1
ATOM 2028 C C . GLN A 1 261 ? 29.522 20.793 -21.822 1.00 44.38 261 GLN A C 1
ATOM 2030 O O . GLN A 1 261 ? 28.619 19.961 -21.793 1.00 44.38 261 GLN A O 1
ATOM 2035 N N . ALA A 1 262 ? 29.757 21.605 -20.783 1.00 48.03 262 ALA A N 1
ATOM 2036 C CA . ALA A 1 262 ? 29.034 21.506 -19.509 1.00 48.03 262 ALA A CA 1
ATOM 2037 C C . ALA A 1 262 ? 27.536 21.862 -19.621 1.00 48.03 262 ALA A C 1
ATOM 2039 O O . ALA A 1 262 ? 26.722 21.385 -18.830 1.00 48.03 262 ALA A O 1
ATOM 2040 N N . ILE A 1 263 ? 27.154 22.676 -20.613 1.00 51.03 263 ILE A N 1
ATOM 2041 C CA . ILE A 1 263 ? 25.747 22.998 -20.897 1.00 51.03 263 ILE A CA 1
ATOM 2042 C C . ILE A 1 263 ? 25.075 21.876 -21.711 1.00 51.03 263 ILE A C 1
ATOM 2044 O O . ILE A 1 263 ? 23.886 21.619 -21.516 1.00 51.03 263 ILE A O 1
ATOM 2048 N N . GLN A 1 264 ? 25.821 21.158 -22.561 1.00 45.25 264 GLN A N 1
ATOM 2049 C CA . GLN A 1 264 ? 25.301 20.012 -23.321 1.00 45.25 264 GLN A CA 1
ATOM 2050 C C . GLN A 1 264 ? 25.054 18.778 -22.439 1.00 45.25 264 GLN A C 1
ATOM 2052 O O . GLN A 1 264 ? 24.036 18.109 -22.616 1.00 45.25 264 GLN A O 1
ATOM 2057 N N . ASP A 1 265 ? 25.885 18.534 -21.422 1.00 39.88 265 ASP A N 1
ATOM 2058 C CA . ASP A 1 265 ? 25.647 17.449 -20.453 1.00 39.88 265 ASP A CA 1
ATOM 2059 C C . ASP A 1 265 ? 24.439 17.721 -19.536 1.00 39.88 265 ASP A C 1
ATOM 2061 O O . ASP A 1 265 ? 23.757 16.791 -19.106 1.00 39.88 265 ASP A O 1
ATOM 2065 N N . ALA A 1 266 ? 24.096 18.992 -19.295 1.00 44.09 266 ALA A N 1
ATOM 2066 C CA . ALA A 1 266 ? 22.893 19.376 -18.549 1.00 44.09 266 ALA A CA 1
ATOM 2067 C C . ALA A 1 266 ? 21.592 19.264 -19.371 1.00 44.09 266 ALA A C 1
ATOM 2069 O O . ALA A 1 266 ? 20.501 19.386 -18.814 1.00 44.09 266 ALA A O 1
ATOM 2070 N 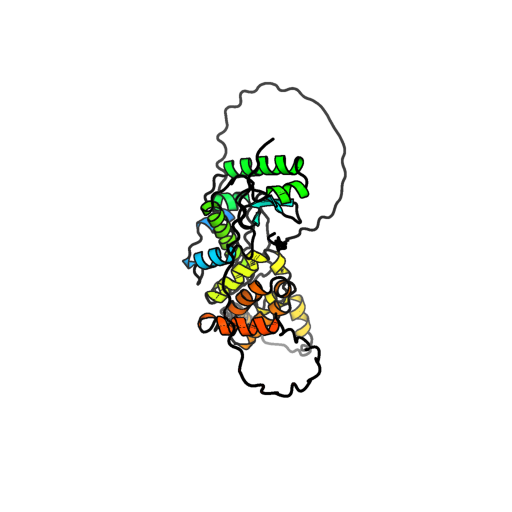N . THR A 1 267 ? 21.692 19.035 -20.687 1.00 39.47 267 THR A N 1
ATOM 2071 C CA . THR A 1 267 ? 20.544 18.819 -21.589 1.00 39.47 267 THR A CA 1
ATOM 2072 C C . THR A 1 267 ? 20.402 17.371 -22.058 1.00 39.47 267 THR A C 1
ATOM 2074 O O . THR A 1 267 ? 19.550 17.085 -22.903 1.00 39.47 267 THR A O 1
ATOM 2077 N N . ALA A 1 268 ? 21.179 16.440 -21.492 1.00 40.00 268 ALA A N 1
ATOM 2078 C CA . ALA A 1 268 ? 20.992 15.019 -21.733 1.00 40.00 268 ALA A CA 1
ATOM 2079 C C . ALA A 1 268 ? 19.570 14.618 -21.309 1.00 40.00 268 ALA A C 1
ATOM 2081 O O . ALA A 1 268 ? 19.207 14.666 -20.132 1.00 40.00 268 ALA A O 1
ATOM 2082 N N . ALA A 1 269 ? 18.752 14.249 -22.300 1.00 44.53 269 ALA A N 1
ATOM 2083 C CA . ALA A 1 269 ? 17.457 13.620 -22.087 1.00 44.53 269 ALA A CA 1
ATOM 2084 C C . ALA A 1 269 ? 17.600 12.516 -21.025 1.00 44.53 269 ALA A C 1
ATOM 2086 O O . ALA A 1 269 ? 18.641 11.849 -21.011 1.00 44.53 269 ALA A O 1
ATOM 2087 N N . PRO A 1 270 ? 16.599 12.312 -20.143 1.00 49.81 270 PRO A N 1
ATOM 2088 C CA . PRO A 1 270 ? 16.679 11.286 -19.111 1.00 49.81 270 PRO A CA 1
ATOM 2089 C C . PRO A 1 270 ? 17.095 9.982 -19.781 1.00 49.81 270 PRO A C 1
ATOM 2091 O O . PRO A 1 270 ? 16.407 9.523 -20.695 1.00 49.81 270 PRO A O 1
ATOM 2094 N N . ALA A 1 271 ? 18.263 9.462 -19.386 1.00 53.75 271 ALA A N 1
ATOM 2095 C CA . ALA A 1 271 ? 18.819 8.245 -19.952 1.00 53.75 271 ALA A CA 1
ATOM 2096 C C . ALA A 1 271 ? 17.701 7.204 -19.969 1.00 53.75 271 ALA A C 1
ATOM 2098 O O . ALA A 1 271 ? 17.125 6.903 -18.918 1.00 53.75 271 ALA A O 1
ATOM 2099 N N . ALA A 1 272 ? 17.327 6.758 -21.172 1.00 60.00 272 ALA A N 1
ATOM 2100 C CA . ALA A 1 272 ? 16.272 5.776 -21.341 1.00 60.00 272 ALA A CA 1
ATOM 2101 C C . ALA A 1 272 ? 16.580 4.615 -20.394 1.00 60.00 272 ALA A C 1
ATOM 2103 O O . ALA A 1 272 ? 17.712 4.127 -20.390 1.00 60.00 272 ALA A O 1
ATOM 2104 N N . LEU A 1 273 ? 15.608 4.251 -19.549 1.00 66.25 273 LEU A N 1
ATOM 2105 C CA . LEU A 1 273 ? 15.757 3.133 -18.625 1.00 66.25 273 LEU A CA 1
ATOM 2106 C C . LEU A 1 273 ? 16.377 1.954 -19.374 1.00 66.25 273 LEU A C 1
ATOM 2108 O O . LEU A 1 273 ? 15.851 1.552 -20.415 1.00 66.25 273 LEU A O 1
ATOM 2112 N N . ASP A 1 274 ? 17.465 1.400 -18.843 1.00 71.75 274 ASP A N 1
ATOM 2113 C CA . ASP A 1 274 ? 17.948 0.114 -19.319 1.00 71.75 274 ASP A CA 1
ATOM 2114 C C . ASP A 1 274 ? 16.860 -0.923 -19.012 1.00 71.75 274 ASP A C 1
ATOM 2116 O O . ASP A 1 274 ? 16.671 -1.335 -17.872 1.00 71.75 274 ASP A O 1
ATOM 2120 N N . GLN A 1 275 ? 16.073 -1.281 -20.026 1.00 78.94 275 GLN A N 1
ATOM 2121 C CA . GLN A 1 275 ? 15.026 -2.295 -19.920 1.00 78.94 275 GLN A CA 1
ATOM 2122 C C . GLN A 1 275 ? 15.567 -3.698 -20.222 1.00 78.94 275 GLN A C 1
ATOM 2124 O O . GLN A 1 275 ? 14.789 -4.600 -20.538 1.00 78.94 275 GLN A O 1
ATOM 2129 N N . SER A 1 276 ? 16.888 -3.898 -20.153 1.00 88.62 276 SER A N 1
ATOM 2130 C CA . SER A 1 276 ? 17.497 -5.206 -20.358 1.00 88.62 276 SER A CA 1
ATOM 2131 C C . SER A 1 276 ? 16.951 -6.245 -19.374 1.00 88.62 276 SER A C 1
ATOM 2133 O O . SER A 1 276 ? 16.588 -5.957 -18.230 1.00 88.62 276 SER A O 1
ATOM 2135 N N . ALA A 1 277 ? 16.896 -7.499 -19.827 1.00 90.75 277 ALA A N 1
ATOM 2136 C CA . ALA A 1 277 ? 16.487 -8.614 -18.979 1.00 90.75 277 ALA A CA 1
ATOM 2137 C C . ALA A 1 277 ? 17.415 -8.772 -17.758 1.00 90.75 277 ALA A C 1
ATOM 2139 O O . ALA A 1 277 ? 16.944 -9.100 -16.669 1.00 90.75 277 ALA A O 1
ATOM 2140 N N . ASP A 1 278 ? 18.709 -8.485 -17.926 1.00 93.00 278 ASP A N 1
ATOM 2141 C CA . ASP A 1 278 ? 19.708 -8.567 -16.857 1.00 93.00 278 ASP A CA 1
ATOM 2142 C C . ASP A 1 278 ? 19.479 -7.501 -15.778 1.00 93.00 278 ASP A C 1
ATOM 2144 O O . ASP A 1 278 ? 19.553 -7.810 -14.585 1.00 93.00 278 ASP A O 1
ATOM 2148 N N . TYR A 1 279 ? 19.120 -6.275 -16.175 1.00 94.88 279 TYR A N 1
ATOM 2149 C CA . TYR A 1 279 ? 18.736 -5.216 -15.242 1.00 94.88 279 TYR A CA 1
ATOM 2150 C C . TYR A 1 279 ? 17.556 -5.646 -14.362 1.00 94.88 279 TYR A C 1
ATOM 2152 O O . TYR A 1 279 ? 17.648 -5.635 -13.130 1.00 94.88 279 TYR A O 1
ATOM 2160 N N . TRP A 1 280 ? 16.460 -6.096 -14.979 1.00 96.12 280 TRP A N 1
ATOM 2161 C CA . TRP A 1 280 ? 15.257 -6.503 -14.248 1.00 96.12 280 TRP A CA 1
ATOM 2162 C C . TRP A 1 280 ? 15.478 -7.741 -13.380 1.00 96.12 280 TRP A C 1
ATOM 2164 O O . TRP A 1 280 ? 14.934 -7.825 -12.276 1.00 96.12 280 TRP A O 1
ATOM 2174 N N . LEU A 1 281 ? 16.333 -8.666 -13.820 1.00 96.25 281 LEU A N 1
ATOM 2175 C CA . LEU A 1 281 ? 16.761 -9.791 -12.998 1.00 96.25 281 LEU A CA 1
ATOM 2176 C C . LEU A 1 281 ? 17.500 -9.311 -11.739 1.00 96.25 281 LEU A C 1
ATOM 2178 O O . LEU A 1 281 ? 17.222 -9.813 -10.647 1.00 96.25 281 LEU A O 1
ATOM 2182 N N . GLY A 1 282 ? 18.383 -8.316 -11.861 1.00 96.62 282 GLY A N 1
ATOM 2183 C CA . GLY A 1 282 ? 19.047 -7.681 -10.720 1.00 96.62 282 GLY A CA 1
ATOM 2184 C C . GLY A 1 282 ? 18.052 -7.044 -9.746 1.00 96.62 282 GLY A C 1
ATOM 2185 O O . GLY A 1 282 ? 18.111 -7.296 -8.537 1.00 96.62 282 GLY A O 1
ATOM 2186 N N . VAL A 1 283 ? 17.071 -6.298 -10.270 1.00 97.06 283 VAL A N 1
ATOM 2187 C CA . VAL A 1 283 ? 15.984 -5.708 -9.470 1.00 97.06 283 VAL A CA 1
ATOM 2188 C C . VAL A 1 283 ? 15.232 -6.799 -8.698 1.00 97.06 283 VAL A C 1
ATOM 2190 O O . VAL A 1 283 ? 15.078 -6.700 -7.479 1.00 97.06 283 VAL A O 1
ATOM 2193 N N . GLN A 1 284 ? 14.824 -7.887 -9.354 1.00 97.94 284 GLN A N 1
ATOM 2194 C CA . GLN A 1 284 ? 14.124 -8.993 -8.693 1.00 97.94 284 GLN A CA 1
ATOM 2195 C C . GLN A 1 284 ? 14.986 -9.671 -7.621 1.00 97.94 284 GLN A C 1
ATOM 2197 O O . GLN A 1 284 ? 14.508 -9.934 -6.514 1.00 97.94 284 GLN A O 1
ATOM 2202 N N . GLN A 1 285 ? 16.258 -9.943 -7.921 1.00 97.69 285 GLN A N 1
ATOM 2203 C CA . GLN A 1 285 ? 17.192 -10.578 -6.987 1.00 97.69 285 GLN A CA 1
ATOM 2204 C C . GLN A 1 285 ? 17.383 -9.757 -5.711 1.00 97.69 285 GLN A C 1
ATOM 2206 O O . GLN A 1 285 ? 17.387 -10.331 -4.618 1.00 97.69 285 GLN A O 1
ATOM 2211 N N . SER A 1 286 ? 17.451 -8.427 -5.828 1.00 97.38 286 SER A N 1
ATOM 2212 C CA . SER A 1 286 ? 17.576 -7.531 -4.675 1.00 97.38 286 SER A CA 1
ATOM 2213 C C . SER A 1 286 ? 16.403 -7.642 -3.683 1.00 97.38 286 SER A C 1
ATOM 2215 O O . SER A 1 286 ? 16.602 -7.530 -2.472 1.00 97.38 286 SER A O 1
ATOM 2217 N N . LEU A 1 287 ? 15.191 -7.948 -4.168 1.00 97.50 287 LEU A N 1
ATOM 2218 C CA . LEU A 1 287 ? 14.016 -8.197 -3.328 1.00 97.50 287 LEU A CA 1
ATOM 2219 C C . LEU A 1 287 ? 13.944 -9.638 -2.822 1.00 97.50 287 LEU A C 1
ATOM 2221 O O . LEU A 1 287 ? 13.562 -9.853 -1.670 1.00 97.50 287 LEU A O 1
ATOM 2225 N N . MET A 1 288 ? 14.309 -10.629 -3.643 1.00 97.19 288 MET A N 1
ATOM 2226 C CA . MET A 1 288 ? 14.228 -12.051 -3.277 1.00 97.19 288 MET A CA 1
ATOM 2227 C C . MET A 1 288 ? 15.083 -12.402 -2.052 1.00 97.19 288 MET A C 1
ATOM 2229 O O . MET A 1 288 ? 14.685 -13.258 -1.264 1.00 97.19 288 MET A O 1
ATOM 2233 N N . GLY A 1 289 ? 16.221 -11.726 -1.861 1.00 93.88 289 GLY A N 1
ATOM 2234 C CA . GLY A 1 289 ? 17.084 -11.898 -0.685 1.00 93.88 289 GLY A CA 1
ATOM 2235 C C . GLY A 1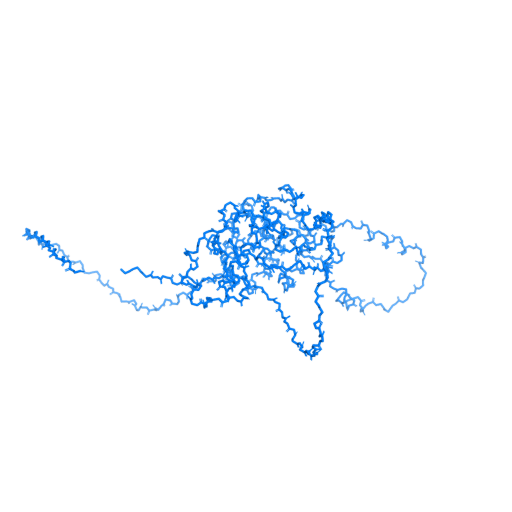 289 ? 16.599 -11.190 0.588 1.00 93.88 289 GLY A C 1
ATOM 2236 O O . GLY A 1 289 ? 17.230 -11.308 1.639 1.00 93.88 289 GLY A O 1
ATOM 2237 N N . SER A 1 290 ? 15.503 -10.429 0.524 1.00 95.88 290 SER A N 1
ATOM 2238 C CA . SER A 1 290 ? 15.033 -9.626 1.654 1.00 95.88 290 SER A CA 1
ATOM 2239 C C . SER A 1 290 ? 14.278 -10.446 2.708 1.00 95.88 290 SER A C 1
ATOM 2241 O O . SER A 1 290 ? 13.597 -11.437 2.427 1.00 95.88 290 SER A O 1
ATOM 2243 N N . GLN A 1 291 ? 14.310 -9.972 3.959 1.00 93.50 291 GLN A N 1
ATOM 2244 C CA . GLN A 1 291 ? 13.503 -10.554 5.040 1.00 93.50 291 GLN A CA 1
ATOM 2245 C C . GLN A 1 291 ? 11.997 -10.453 4.762 1.00 93.50 291 GLN A C 1
ATOM 2247 O O . GLN A 1 291 ? 11.239 -11.349 5.140 1.00 93.50 291 GLN A O 1
ATOM 2252 N N . TRP A 1 292 ? 11.558 -9.395 4.072 1.00 94.75 292 TRP A N 1
ATOM 2253 C CA . TRP A 1 292 ? 10.169 -9.250 3.638 1.00 94.75 292 TRP A CA 1
ATOM 2254 C C . TRP A 1 292 ? 9.761 -10.397 2.709 1.00 94.75 292 TRP A C 1
ATOM 2256 O O . TRP A 1 292 ? 8.767 -11.071 2.990 1.00 94.75 292 TRP A O 1
ATOM 2266 N N . ALA A 1 293 ? 10.564 -10.701 1.685 1.00 95.56 293 ALA A N 1
ATOM 2267 C CA . ALA A 1 293 ? 10.252 -11.775 0.745 1.00 95.56 293 ALA A CA 1
ATOM 2268 C C . ALA A 1 293 ? 10.176 -13.141 1.442 1.00 95.56 293 ALA A C 1
ATOM 2270 O O . ALA A 1 293 ? 9.275 -13.943 1.181 1.00 95.56 293 ALA A O 1
ATOM 2271 N N . HIS A 1 294 ? 11.066 -13.393 2.406 1.00 94.12 294 HIS A N 1
ATOM 2272 C CA . HIS A 1 294 ? 11.048 -14.628 3.188 1.00 94.12 294 HIS A CA 1
ATOM 2273 C C . HIS A 1 294 ? 9.886 -14.731 4.178 1.00 94.12 294 HIS A C 1
ATOM 2275 O O . HIS A 1 294 ? 9.416 -15.848 4.423 1.00 94.12 294 HIS A O 1
ATOM 2281 N N . LYS A 1 295 ? 9.426 -13.609 4.742 1.00 91.00 295 LYS A N 1
ATOM 2282 C CA . LYS A 1 295 ? 8.295 -13.562 5.679 1.00 91.00 295 LYS A CA 1
ATOM 2283 C C . LYS A 1 295 ? 6.951 -13.662 4.954 1.00 91.00 295 LYS A C 1
ATOM 2285 O O . LYS A 1 295 ? 6.070 -14.384 5.413 1.00 91.00 295 LYS A O 1
ATOM 2290 N N . TYR A 1 296 ? 6.810 -13.002 3.806 1.00 91.00 296 TYR A N 1
ATOM 2291 C CA . TYR A 1 296 ? 5.554 -12.887 3.056 1.00 91.00 296 TYR A CA 1
ATOM 2292 C C . TYR A 1 296 ? 5.586 -13.651 1.729 1.00 91.00 296 TYR A C 1
ATOM 2294 O O . TYR A 1 296 ? 5.032 -13.200 0.731 1.00 91.00 296 TYR A O 1
ATOM 2302 N N . ARG A 1 297 ? 6.201 -14.842 1.722 1.00 92.19 297 ARG A N 1
ATOM 2303 C CA . ARG A 1 297 ? 6.550 -15.607 0.506 1.00 92.19 297 ARG A CA 1
ATOM 2304 C C . ARG A 1 297 ? 5.460 -15.658 -0.555 1.00 92.19 297 ARG A C 1
ATOM 2306 O O . ARG A 1 297 ? 5.759 -15.477 -1.721 1.00 92.19 297 ARG A O 1
ATOM 2313 N N . THR A 1 298 ? 4.215 -15.955 -0.182 1.00 90.50 298 THR A N 1
ATOM 2314 C CA . THR A 1 298 ? 3.114 -16.059 -1.158 1.00 90.50 298 THR A CA 1
ATOM 2315 C C . THR A 1 298 ? 2.894 -14.752 -1.909 1.00 90.50 298 THR A C 1
ATOM 2317 O O . THR A 1 298 ? 2.825 -14.772 -3.128 1.00 90.50 298 THR A O 1
ATOM 2320 N N . ARG A 1 299 ? 2.842 -13.631 -1.187 1.00 91.81 299 ARG A N 1
ATOM 2321 C CA . ARG A 1 299 ? 2.609 -12.299 -1.753 1.00 91.81 299 ARG A CA 1
ATOM 2322 C C . ARG A 1 299 ? 3.849 -11.793 -2.486 1.00 91.81 299 ARG A C 1
ATOM 2324 O O . ARG A 1 299 ? 3.752 -11.274 -3.589 1.00 91.81 299 ARG A O 1
ATOM 2331 N N . ALA A 1 300 ? 5.020 -12.035 -1.898 1.00 95.25 300 ALA A N 1
ATOM 2332 C CA . ALA A 1 300 ? 6.301 -11.662 -2.475 1.00 95.25 300 ALA A CA 1
ATOM 2333 C C . ALA A 1 300 ? 6.558 -12.325 -3.833 1.00 95.25 300 ALA A C 1
ATOM 2335 O O . ALA A 1 300 ? 7.130 -11.682 -4.702 1.00 95.25 300 ALA A O 1
ATOM 2336 N N . ILE A 1 301 ? 6.109 -13.570 -4.041 1.00 96.69 301 ILE A N 1
ATOM 2337 C CA . ILE A 1 301 ? 6.241 -14.247 -5.339 1.00 96.69 301 ILE A CA 1
ATOM 2338 C C . ILE A 1 301 ? 5.552 -13.448 -6.446 1.00 96.69 301 ILE A C 1
ATOM 2340 O O . ILE A 1 301 ? 6.218 -13.090 -7.411 1.00 96.69 301 ILE A O 1
ATOM 2344 N N . SER A 1 302 ? 4.262 -13.138 -6.296 1.00 95.94 302 SER A N 1
ATOM 2345 C CA . SER A 1 302 ? 3.510 -12.402 -7.318 1.00 95.94 302 SER A CA 1
ATOM 2346 C C . SER A 1 302 ? 4.051 -10.985 -7.509 1.00 95.94 302 SER A C 1
ATOM 2348 O O . SER A 1 302 ? 4.268 -10.560 -8.638 1.00 95.94 302 SER A O 1
ATOM 2350 N N . VAL A 1 303 ? 4.369 -10.280 -6.415 1.00 97.19 303 VAL A N 1
ATOM 2351 C CA . VAL A 1 303 ? 4.910 -8.911 -6.474 1.00 97.19 303 VAL A CA 1
ATOM 2352 C C . VAL A 1 303 ? 6.258 -8.848 -7.191 1.00 97.19 303 VAL A C 1
ATOM 2354 O O . VAL A 1 303 ? 6.440 -8.020 -8.075 1.00 97.19 303 VAL A O 1
ATOM 2357 N N . ILE A 1 304 ? 7.201 -9.728 -6.852 1.00 98.25 304 ILE A N 1
ATOM 2358 C CA . ILE A 1 304 ? 8.517 -9.748 -7.504 1.00 98.25 304 ILE A CA 1
ATOM 2359 C C . ILE A 1 304 ? 8.383 -10.226 -8.956 1.00 98.25 304 ILE A C 1
ATOM 2361 O O . ILE A 1 304 ? 9.060 -9.696 -9.834 1.00 98.25 304 ILE A O 1
ATOM 2365 N N . ALA A 1 305 ? 7.505 -11.194 -9.233 1.00 98.12 305 ALA A N 1
ATOM 2366 C CA . ALA A 1 305 ? 7.278 -11.686 -10.590 1.00 98.12 305 ALA A CA 1
ATOM 2367 C C . ALA A 1 305 ? 6.760 -10.585 -11.524 1.00 98.12 305 ALA A C 1
ATOM 2369 O O . ALA A 1 305 ? 7.242 -10.491 -12.646 1.00 98.12 305 ALA A O 1
ATOM 2370 N N . MET A 1 306 ? 5.866 -9.713 -11.048 1.00 98.38 306 MET A N 1
ATOM 2371 C CA . MET A 1 306 ? 5.355 -8.564 -11.807 1.00 98.38 306 MET A CA 1
ATOM 2372 C C . MET A 1 306 ? 6.431 -7.545 -12.220 1.00 98.38 306 MET A C 1
ATOM 2374 O O . MET A 1 306 ? 6.170 -6.714 -13.085 1.00 98.38 306 MET A O 1
ATOM 2378 N N . LEU A 1 307 ? 7.636 -7.595 -11.635 1.00 98.00 307 LEU A N 1
ATOM 2379 C CA . LEU A 1 307 ? 8.757 -6.752 -12.067 1.00 98.00 307 LEU A CA 1
ATOM 2380 C C . LEU A 1 307 ? 9.411 -7.243 -13.371 1.00 98.00 307 LEU A C 1
ATOM 2382 O O . LEU A 1 307 ? 10.153 -6.492 -13.999 1.00 98.00 307 LEU A O 1
ATOM 2386 N N . ASP A 1 308 ? 9.124 -8.476 -13.793 1.00 97.19 308 ASP A N 1
ATOM 2387 C CA . ASP A 1 308 ? 9.583 -9.035 -15.065 1.00 97.19 308 ASP A CA 1
ATOM 2388 C C . ASP A 1 308 ? 8.913 -8.305 -16.250 1.00 97.19 308 ASP A C 1
ATOM 2390 O O . ASP A 1 308 ? 7.679 -8.257 -16.312 1.00 97.19 308 ASP A O 1
ATOM 2394 N N . PRO A 1 309 ? 9.671 -7.763 -17.221 1.00 96.12 309 PRO A N 1
ATOM 2395 C CA . PRO A 1 309 ? 9.099 -7.130 -18.410 1.00 96.12 309 PRO A CA 1
ATOM 2396 C C . PRO A 1 309 ? 8.151 -8.035 -19.205 1.00 96.12 309 PRO A C 1
ATOM 2398 O O . PRO A 1 309 ? 7.200 -7.533 -19.799 1.00 96.12 309 PRO A O 1
ATOM 2401 N N . ALA A 1 310 ? 8.383 -9.353 -19.186 1.00 95.88 310 ALA A N 1
ATOM 2402 C CA . ALA A 1 310 ? 7.568 -10.355 -19.871 1.00 95.88 310 ALA A CA 1
ATOM 2403 C C . ALA A 1 310 ? 6.427 -10.911 -18.994 1.00 95.88 310 ALA A C 1
ATOM 2405 O O . ALA A 1 310 ? 5.799 -11.909 -19.353 1.00 95.88 310 ALA A O 1
ATOM 2406 N N . TYR A 1 311 ? 6.142 -10.304 -17.831 1.00 97.31 311 TYR A N 1
ATOM 2407 C CA . TYR A 1 311 ? 5.094 -10.791 -16.927 1.00 97.31 311 TYR A CA 1
ATOM 2408 C C . TYR A 1 311 ? 3.726 -10.865 -17.609 1.00 97.31 311 TYR A C 1
ATOM 2410 O O . TYR A 1 311 ? 3.004 -11.832 -17.400 1.00 97.31 311 TYR A O 1
ATOM 2418 N N . SER A 1 312 ? 3.385 -9.885 -18.450 1.00 96.00 312 SER A N 1
ATOM 2419 C CA . SER A 1 312 ? 2.109 -9.864 -19.178 1.00 96.00 312 SER A CA 1
ATOM 2420 C C . SER A 1 312 ? 1.925 -11.060 -20.120 1.00 96.00 312 SER A C 1
ATOM 2422 O O . SER A 1 312 ? 0.788 -11.445 -20.382 1.00 96.00 312 SER A O 1
ATOM 2424 N N . ASP A 1 313 ? 3.019 -11.649 -20.610 1.00 97.38 313 ASP A N 1
ATOM 2425 C CA . ASP A 1 313 ? 2.979 -12.755 -21.569 1.00 97.38 313 ASP A CA 1
ATOM 2426 C C . ASP A 1 313 ? 2.800 -14.110 -20.868 1.00 97.38 313 ASP A C 1
ATOM 2428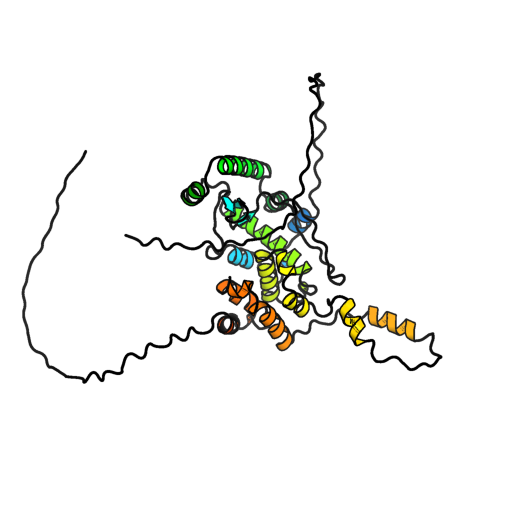 O O . ASP A 1 313 ? 2.030 -14.956 -21.323 1.00 97.38 313 ASP A O 1
ATOM 2432 N N . ASP A 1 314 ? 3.497 -14.325 -19.743 1.00 97.50 314 ASP A N 1
ATOM 2433 C CA . ASP A 1 314 ? 3.384 -15.553 -18.944 1.00 97.50 314 ASP A CA 1
ATOM 2434 C C . ASP A 1 314 ? 3.571 -15.289 -17.431 1.00 97.50 314 ASP A C 1
ATOM 2436 O O . ASP A 1 314 ? 4.639 -15.576 -16.859 1.00 97.50 314 ASP A O 1
ATOM 2440 N N . PRO A 1 315 ? 2.512 -14.810 -16.741 1.00 97.19 315 PRO A N 1
ATOM 2441 C CA . PRO A 1 315 ? 2.537 -14.575 -15.297 1.00 97.19 315 PRO A CA 1
ATOM 2442 C C . PRO A 1 315 ? 2.913 -15.833 -14.509 1.00 97.19 315 PRO A C 1
ATOM 2444 O O . PRO A 1 315 ? 3.667 -15.790 -13.536 1.00 97.19 315 PRO A O 1
ATOM 2447 N N . THR A 1 316 ? 2.428 -16.995 -14.960 1.00 97.56 316 THR A N 1
ATOM 2448 C CA . THR A 1 316 ? 2.623 -18.273 -14.266 1.00 97.56 316 THR A CA 1
ATOM 2449 C C . THR A 1 316 ? 4.078 -18.735 -14.345 1.00 97.56 316 THR A C 1
ATOM 2451 O O . THR A 1 316 ? 4.604 -19.305 -13.385 1.00 97.56 316 THR A O 1
ATOM 2454 N N . ALA A 1 317 ? 4.769 -18.538 -15.469 1.00 97.50 317 ALA A N 1
ATOM 2455 C CA . ALA A 1 317 ? 6.199 -18.817 -15.550 1.00 97.50 317 ALA A CA 1
ATOM 2456 C C . ALA A 1 317 ? 7.022 -17.851 -14.696 1.00 97.50 317 ALA A C 1
ATOM 2458 O O . ALA A 1 317 ? 7.914 -18.320 -13.985 1.00 97.50 317 ALA A O 1
ATOM 2459 N N . ALA A 1 318 ? 6.712 -16.551 -14.713 1.00 97.56 318 ALA A N 1
ATOM 2460 C CA . ALA A 1 318 ? 7.396 -15.565 -13.878 1.00 97.56 318 ALA A CA 1
ATOM 2461 C C . ALA A 1 318 ? 7.256 -15.897 -12.380 1.00 97.56 318 ALA A C 1
ATOM 2463 O O . ALA A 1 318 ? 8.256 -16.009 -11.664 1.00 97.56 318 ALA A O 1
ATOM 2464 N N . GLU A 1 319 ? 6.038 -16.193 -11.917 1.00 97.62 319 GLU A N 1
ATOM 2465 C CA . GLU A 1 319 ? 5.781 -16.603 -10.532 1.00 97.62 319 GLU A CA 1
ATOM 2466 C C . GLU A 1 319 ? 6.472 -17.918 -10.164 1.00 97.62 319 GLU A C 1
ATOM 2468 O O . GLU A 1 319 ? 7.003 -18.054 -9.060 1.00 97.62 319 GLU A O 1
ATOM 2473 N N . ARG A 1 320 ? 6.523 -18.898 -11.076 1.00 96.75 320 ARG A N 1
ATOM 2474 C CA . ARG A 1 320 ? 7.262 -20.148 -10.840 1.00 96.75 320 ARG A CA 1
ATOM 2475 C C . ARG A 1 320 ? 8.764 -19.913 -10.696 1.00 96.75 320 ARG A C 1
ATOM 2477 O O . ARG A 1 320 ? 9.365 -20.548 -9.829 1.00 96.75 320 ARG A O 1
ATOM 2484 N N . ARG A 1 321 ? 9.364 -19.019 -11.494 1.00 96.69 321 ARG A N 1
ATOM 2485 C CA . ARG A 1 321 ? 10.795 -18.671 -11.392 1.00 96.69 321 ARG A CA 1
ATOM 2486 C C . ARG A 1 321 ? 11.117 -18.076 -10.023 1.00 96.69 321 ARG A C 1
ATOM 2488 O O . ARG A 1 321 ? 11.983 -18.598 -9.324 1.00 96.69 321 ARG A O 1
ATOM 2495 N N . VAL A 1 322 ? 10.364 -17.063 -9.594 1.00 97.38 322 VAL A N 1
ATOM 2496 C CA . VAL A 1 322 ? 10.531 -16.446 -8.265 1.00 97.38 322 VAL A CA 1
ATOM 2497 C C . VAL A 1 322 ? 10.220 -17.450 -7.148 1.00 97.38 322 VAL A C 1
ATOM 2499 O O . VAL A 1 322 ? 10.945 -17.563 -6.157 1.00 97.38 322 VAL A O 1
ATOM 2502 N N . GLY A 1 323 ? 9.157 -18.237 -7.317 1.00 96.00 323 GLY A N 1
ATOM 2503 C CA . GLY A 1 323 ? 8.734 -19.264 -6.372 1.00 96.00 323 GLY A CA 1
ATOM 2504 C C . GLY A 1 323 ? 9.785 -20.346 -6.143 1.00 96.00 323 GLY A C 1
ATOM 2505 O O . GLY A 1 323 ? 9.957 -20.771 -5.002 1.00 96.00 323 GLY A O 1
ATOM 2506 N N . ALA A 1 324 ? 10.524 -20.751 -7.179 1.00 94.88 324 ALA A N 1
ATOM 2507 C CA . ALA A 1 324 ? 11.611 -21.721 -7.060 1.00 94.88 324 ALA A CA 1
ATOM 2508 C C . ALA A 1 324 ? 12.750 -21.220 -6.153 1.00 94.88 324 ALA A C 1
ATOM 2510 O O . ALA A 1 324 ? 13.337 -22.015 -5.419 1.00 94.88 324 ALA A O 1
ATOM 2511 N N . VAL A 1 325 ? 13.016 -19.908 -6.153 1.00 94.81 325 VAL A N 1
ATOM 2512 C CA . VAL A 1 325 ? 14.024 -19.270 -5.290 1.00 94.81 325 VAL A CA 1
ATOM 2513 C C . VAL A 1 325 ? 13.509 -19.117 -3.856 1.00 94.81 325 VAL A C 1
ATOM 2515 O O . VAL A 1 325 ? 14.189 -19.495 -2.903 1.00 94.81 325 VAL A O 1
ATOM 2518 N N . LEU A 1 326 ? 12.285 -18.607 -3.673 1.00 94.19 326 LEU A N 1
ATOM 2519 C CA . LEU A 1 326 ? 11.729 -18.319 -2.340 1.00 94.19 326 LEU A CA 1
ATOM 2520 C C . LEU A 1 326 ? 11.189 -19.553 -1.600 1.00 94.19 326 LEU A C 1
ATOM 2522 O O . LEU A 1 326 ? 11.013 -19.531 -0.376 1.00 94.19 326 LEU A O 1
ATOM 2526 N N . ARG A 1 327 ? 10.889 -20.630 -2.326 1.00 87.88 327 ARG A N 1
ATOM 2527 C CA . ARG A 1 327 ? 10.416 -21.911 -1.793 1.00 87.88 327 ARG A CA 1
ATOM 2528 C C . ARG A 1 327 ? 11.295 -23.026 -2.357 1.00 87.88 327 ARG A C 1
ATOM 2530 O O . ARG A 1 327 ? 10.804 -23.815 -3.169 1.00 87.88 327 ARG A O 1
ATOM 2537 N N . PRO A 1 328 ? 12.568 -23.122 -1.927 1.00 75.94 328 PRO A N 1
ATOM 2538 C CA . PRO A 1 328 ? 13.406 -24.231 -2.346 1.00 75.94 328 PRO A CA 1
ATOM 2539 C C . PRO A 1 328 ? 12.667 -25.521 -2.008 1.00 75.94 328 PRO A C 1
ATOM 2541 O O . PRO A 1 328 ? 12.106 -25.653 -0.911 1.00 75.94 328 PRO A O 1
ATOM 2544 N N . ALA A 1 329 ? 12.591 -26.430 -2.982 1.00 70.62 329 ALA A N 1
ATOM 2545 C CA . ALA A 1 329 ? 11.890 -27.688 -2.813 1.00 70.62 329 ALA A CA 1
ATOM 2546 C C . ALA A 1 329 ? 12.383 -28.323 -1.513 1.00 70.62 329 ALA A C 1
ATOM 2548 O O . ALA A 1 329 ? 13.575 -28.595 -1.365 1.00 70.62 329 ALA A O 1
ATOM 2549 N N . VAL A 1 330 ? 11.477 -28.509 -0.547 1.00 71.81 330 VAL A N 1
ATOM 2550 C CA . VAL A 1 330 ? 11.812 -29.238 0.671 1.00 71.81 330 VAL A CA 1
ATOM 2551 C C . VAL A 1 330 ? 12.123 -30.643 0.198 1.00 71.81 330 VAL A C 1
ATOM 2553 O O . VAL A 1 330 ? 11.209 -31.429 -0.065 1.00 71.81 330 VAL A O 1
ATOM 2556 N N . VAL A 1 331 ? 13.414 -30.940 0.048 1.00 67.31 331 VAL A N 1
ATOM 2557 C CA . VAL A 1 331 ? 13.905 -32.295 -0.124 1.00 67.31 331 VAL A CA 1
ATOM 2558 C C . VAL A 1 331 ? 13.504 -32.981 1.164 1.00 67.31 331 VAL A C 1
ATOM 2560 O O . VAL A 1 331 ? 14.189 -32.922 2.183 1.00 67.31 331 VAL A O 1
ATOM 2563 N N . ARG A 1 332 ? 12.314 -33.585 1.151 1.00 59.62 332 ARG A N 1
ATOM 2564 C CA . ARG A 1 332 ? 11.955 -34.588 2.132 1.00 59.62 332 ARG A CA 1
ATOM 2565 C C . ARG A 1 332 ? 13.004 -35.649 1.899 1.00 59.62 332 ARG A C 1
ATOM 2567 O O . ARG A 1 332 ? 12.891 -36.406 0.939 1.00 59.62 332 ARG A O 1
ATOM 2574 N N . HIS A 1 333 ? 14.056 -35.640 2.717 1.00 52.50 333 HIS A N 1
ATOM 2575 C CA . HIS A 1 333 ? 14.955 -36.766 2.838 1.00 52.50 333 HIS A CA 1
ATOM 2576 C C . HIS A 1 333 ? 14.045 -37.936 3.153 1.00 52.50 333 HIS A C 1
ATOM 2578 O O . HIS A 1 333 ? 13.571 -38.090 4.280 1.00 52.50 333 HIS A O 1
ATOM 2584 N N . GLY A 1 334 ? 13.686 -38.669 2.098 1.00 50.53 334 GLY A N 1
ATOM 2585 C CA . GLY A 1 334 ? 12.891 -39.862 2.188 1.00 50.53 334 GLY A CA 1
ATOM 2586 C C . GLY A 1 334 ? 13.648 -40.719 3.166 1.00 50.53 334 GLY A C 1
ATOM 2587 O O . GLY A 1 334 ? 14.753 -41.174 2.873 1.00 50.53 334 GLY A O 1
ATOM 2588 N N . ARG A 1 335 ? 13.087 -40.845 4.367 1.00 51.84 335 ARG A N 1
ATOM 2589 C CA . ARG A 1 335 ? 13.475 -41.851 5.333 1.00 51.84 335 ARG A CA 1
ATOM 2590 C C . ARG A 1 335 ? 13.500 -43.127 4.505 1.00 51.84 335 ARG A C 1
ATOM 2592 O O . ARG A 1 335 ? 12.441 -43.555 4.050 1.00 51.84 335 ARG A O 1
ATOM 2599 N N . ARG A 1 336 ? 14.706 -43.611 4.186 1.00 49.38 336 ARG A N 1
ATOM 2600 C CA . ARG A 1 336 ? 14.967 -44.851 3.453 1.00 49.38 336 ARG A CA 1
ATOM 2601 C C . ARG A 1 336 ? 14.310 -45.962 4.265 1.00 49.38 336 ARG A C 1
ATOM 2603 O O . ARG A 1 336 ? 14.929 -46.577 5.123 1.00 49.38 336 ARG A O 1
ATOM 2610 N N . GLY A 1 337 ? 13.010 -46.137 4.060 1.00 49.16 337 GLY A N 1
ATOM 2611 C CA . GLY A 1 337 ? 12.284 -47.329 4.419 1.00 49.16 337 GLY A CA 1
ATOM 2612 C C . GLY A 1 337 ? 12.827 -48.399 3.500 1.00 49.16 337 GLY A C 1
ATOM 2613 O O . GLY A 1 337 ? 12.736 -48.270 2.281 1.00 49.16 337 GLY A O 1
ATOM 2614 N N . ALA A 1 338 ? 13.484 -49.375 4.112 1.00 49.28 338 ALA A N 1
ATOM 2615 C CA . ALA A 1 338 ? 14.012 -50.556 3.472 1.00 49.28 338 ALA A CA 1
ATOM 2616 C C . ALA A 1 338 ? 13.054 -51.064 2.387 1.00 49.28 338 ALA A C 1
ATOM 2618 O O . ALA A 1 338 ? 11.863 -51.271 2.631 1.00 49.28 338 ALA A O 1
ATOM 2619 N N . ALA A 1 339 ? 13.601 -51.268 1.193 1.00 49.38 339 ALA A N 1
ATOM 2620 C CA . ALA A 1 339 ? 12.972 -52.050 0.152 1.00 49.38 339 ALA A CA 1
ATOM 2621 C C . ALA A 1 339 ? 12.826 -53.492 0.664 1.00 49.38 339 ALA A C 1
ATOM 2623 O O . ALA A 1 339 ? 13.712 -54.322 0.494 1.00 49.38 339 ALA A O 1
ATOM 2624 N N . ALA A 1 340 ? 11.717 -53.776 1.345 1.00 47.53 340 ALA A N 1
ATOM 2625 C CA . ALA A 1 340 ? 11.251 -55.132 1.551 1.00 47.53 340 ALA A CA 1
ATOM 2626 C C . ALA A 1 340 ? 10.508 -55.545 0.278 1.00 47.53 340 ALA A C 1
ATOM 2628 O O . ALA A 1 340 ? 9.391 -55.101 0.008 1.00 47.53 340 ALA A O 1
ATOM 2629 N N . THR A 1 341 ? 11.171 -56.372 -0.519 1.00 50.88 341 THR A N 1
ATOM 2630 C CA . THR A 1 341 ? 10.611 -57.179 -1.601 1.00 50.88 341 THR A CA 1
ATOM 2631 C C . THR A 1 341 ? 9.351 -57.896 -1.115 1.00 50.88 341 THR A C 1
ATOM 2633 O O . THR A 1 341 ? 9.408 -58.943 -0.474 1.00 50.88 341 THR A O 1
ATOM 2636 N N . ARG A 1 342 ? 8.175 -57.334 -1.413 1.00 44.03 342 ARG A N 1
ATOM 2637 C CA . ARG A 1 342 ? 6.900 -58.026 -1.218 1.00 44.03 342 ARG A CA 1
ATOM 2638 C C . ARG A 1 342 ? 6.686 -58.934 -2.423 1.00 44.03 342 ARG A C 1
ATOM 2640 O O . ARG A 1 342 ? 6.227 -58.492 -3.473 1.00 44.03 342 ARG A O 1
ATOM 2647 N N . GLN A 1 343 ? 7.079 -60.195 -2.267 1.00 43.47 343 GLN A N 1
ATOM 2648 C CA . GLN A 1 343 ? 6.708 -61.262 -3.186 1.00 43.47 343 GLN A CA 1
ATOM 2649 C C . GLN A 1 343 ? 5.187 -61.286 -3.360 1.00 43.47 343 GLN A C 1
ATOM 2651 O O . GLN A 1 343 ? 4.417 -61.295 -2.397 1.00 43.47 343 GLN A O 1
ATOM 2656 N N . VAL A 1 344 ? 4.780 -61.290 -4.623 1.00 48.25 344 VAL A N 1
ATOM 2657 C CA . VAL A 1 344 ? 3.417 -61.542 -5.069 1.00 48.25 344 VAL A CA 1
ATOM 2658 C C . VAL A 1 344 ? 3.122 -63.017 -4.814 1.00 48.25 344 VAL A C 1
ATOM 2660 O O . VAL A 1 344 ? 3.629 -63.885 -5.516 1.00 48.25 344 VAL A O 1
ATOM 2663 N N . ALA A 1 345 ? 2.296 -63.305 -3.811 1.00 41.53 345 ALA A N 1
ATOM 2664 C CA . ALA A 1 345 ? 1.638 -64.597 -3.689 1.00 41.53 345 ALA A CA 1
ATOM 2665 C C . ALA A 1 345 ? 0.186 -64.437 -4.148 1.00 41.53 345 ALA A C 1
ATOM 2667 O O . ALA A 1 345 ? -0.678 -63.961 -3.409 1.00 41.53 345 ALA A O 1
ATOM 2668 N N . LEU A 1 346 ? -0.058 -64.835 -5.396 1.00 47.19 346 LEU A N 1
ATOM 2669 C CA . LEU A 1 346 ? -1.378 -65.184 -5.907 1.00 47.19 346 LEU A CA 1
ATOM 2670 C C . LEU A 1 346 ? -1.996 -66.242 -4.981 1.00 47.19 346 LEU A C 1
ATOM 2672 O O . LEU A 1 346 ? -1.478 -67.353 -4.874 1.00 47.19 346 LEU A O 1
ATOM 2676 N N . LYS A 1 347 ? -3.120 -65.920 -4.336 1.00 41.03 347 LYS A N 1
ATOM 2677 C CA . LYS A 1 347 ? -4.047 -66.932 -3.826 1.00 41.03 347 LYS A CA 1
ATOM 2678 C C . LYS A 1 347 ? -5.447 -66.665 -4.353 1.00 41.03 347 LYS A C 1
ATOM 2680 O O . LYS A 1 347 ? -5.998 -65.575 -4.251 1.00 41.03 347 LYS A O 1
ATOM 2685 N N . THR A 1 348 ? -5.937 -67.716 -4.978 1.00 42.81 348 THR A N 1
ATOM 2686 C CA . THR A 1 348 ? -7.159 -67.894 -5.738 1.00 42.81 348 THR A CA 1
ATOM 2687 C C . THR A 1 348 ? -8.421 -67.838 -4.876 1.00 42.81 348 THR A C 1
ATOM 2689 O O . THR A 1 348 ? -8.419 -68.122 -3.680 1.00 42.81 348 THR A O 1
ATOM 2692 N N . HIS A 1 349 ? -9.517 -67.478 -5.543 1.00 43.00 349 HIS A N 1
ATOM 2693 C CA . HIS A 1 349 ? -10.900 -67.471 -5.074 1.00 43.00 349 HIS A CA 1
ATOM 2694 C C . HIS A 1 349 ? -11.367 -68.782 -4.417 1.00 43.00 349 HIS A C 1
ATOM 2696 O O . HIS A 1 349 ? -11.091 -69.858 -4.942 1.00 43.00 349 HIS A O 1
ATOM 2702 N N . ARG A 1 350 ? -12.235 -68.669 -3.398 1.00 41.03 350 ARG A N 1
ATOM 2703 C CA . ARG A 1 350 ? -13.591 -69.274 -3.315 1.00 41.03 350 ARG A CA 1
ATOM 2704 C C . ARG A 1 350 ? -14.149 -69.105 -1.897 1.00 41.03 350 ARG A C 1
ATOM 2706 O O . ARG A 1 350 ? -13.473 -69.431 -0.932 1.00 41.03 350 ARG A O 1
ATOM 2713 N N . GLY A 1 351 ? -15.394 -68.649 -1.766 1.00 38.06 351 GLY A N 1
ATOM 2714 C CA . GLY A 1 351 ? -16.044 -68.598 -0.453 1.00 38.06 351 GLY A CA 1
ATOM 2715 C C . GLY A 1 351 ? -17.330 -67.792 -0.412 1.00 38.06 351 GLY A C 1
ATOM 2716 O O . GLY A 1 351 ? -17.401 -66.751 0.224 1.00 38.06 351 GLY A O 1
ATOM 2717 N N . HIS A 1 352 ? -18.341 -68.280 -1.120 1.00 47.81 352 HIS A N 1
ATOM 2718 C CA . HIS A 1 352 ? -19.725 -67.829 -1.054 1.00 47.81 352 HIS A CA 1
ATOM 2719 C C . HIS A 1 352 ? -20.255 -67.964 0.389 1.00 47.81 352 HIS A C 1
ATOM 2721 O O . HIS A 1 352 ? -20.162 -69.038 0.975 1.00 47.81 352 HIS A O 1
ATOM 2727 N N . GLY A 1 353 ? -20.838 -66.904 0.955 1.00 44.53 353 GLY A N 1
ATOM 2728 C CA . GLY A 1 353 ? -21.443 -66.961 2.289 1.00 44.53 353 GLY A CA 1
ATOM 2729 C C . GLY A 1 353 ? -22.398 -65.804 2.557 1.00 44.53 353 GLY A C 1
ATOM 2730 O O . GLY A 1 353 ? -22.021 -64.802 3.152 1.00 44.53 353 GLY A O 1
ATOM 2731 N N . LYS A 1 354 ? -23.647 -65.947 2.101 1.00 50.62 354 LYS A N 1
ATOM 2732 C CA . LYS A 1 354 ? -24.792 -65.105 2.486 1.00 50.62 354 LYS A CA 1
ATOM 2733 C C . LYS A 1 354 ? -25.018 -65.160 4.007 1.00 50.62 354 LYS A C 1
ATOM 2735 O O . LYS A 1 354 ? -25.005 -66.254 4.561 1.00 50.62 354 LYS A O 1
ATOM 2740 N N . LYS A 1 355 ? -25.343 -64.018 4.627 1.00 50.28 355 LYS A N 1
ATOM 2741 C CA . LYS A 1 355 ? -26.259 -63.835 5.785 1.00 50.28 355 LYS A CA 1
ATOM 2742 C C . LYS A 1 355 ? -26.370 -62.320 6.041 1.00 50.28 355 LYS A C 1
ATOM 2744 O O . LYS A 1 355 ? -25.381 -61.681 6.360 1.00 50.28 355 LYS A O 1
ATOM 2749 N N . ALA A 1 356 ? -27.437 -61.650 5.614 1.00 45.03 356 ALA A N 1
ATOM 2750 C CA . ALA A 1 356 ? -28.752 -61.568 6.258 1.00 45.03 356 ALA A CA 1
ATOM 2751 C C . ALA A 1 356 ? -28.710 -60.945 7.669 1.00 45.03 356 ALA A C 1
ATOM 2753 O O . ALA A 1 356 ? -28.313 -61.599 8.625 1.00 45.03 356 ALA A O 1
ATOM 2754 N N . GLY A 1 357 ? -29.220 -59.710 7.755 1.00 43.78 357 GLY A N 1
ATOM 2755 C CA . GLY A 1 357 ? -29.983 -59.187 8.891 1.00 43.78 357 GLY A CA 1
ATOM 2756 C C . GLY A 1 357 ? -29.210 -58.723 10.128 1.00 43.78 357 GLY A C 1
ATOM 2757 O O . GLY A 1 357 ? -28.736 -59.536 10.911 1.00 43.78 357 GLY A O 1
ATOM 2758 N N . ARG A 1 358 ? -29.259 -57.414 10.405 1.00 47.97 358 ARG A N 1
ATOM 2759 C CA . ARG A 1 358 ? -29.993 -56.879 11.571 1.00 47.97 358 ARG A CA 1
ATOM 2760 C C . ARG A 1 358 ? -29.953 -55.353 11.600 1.00 47.97 358 ARG A C 1
ATOM 2762 O O . ARG A 1 358 ? -28.954 -54.721 11.918 1.00 47.97 358 ARG A O 1
ATOM 2769 N N . THR A 1 359 ? -31.118 -54.800 11.307 1.00 50.22 359 THR A N 1
ATOM 2770 C CA . THR A 1 359 ? -31.656 -53.549 11.829 1.00 50.22 359 THR A CA 1
ATOM 2771 C C . THR A 1 359 ? -31.431 -53.446 13.342 1.00 50.22 359 THR A C 1
ATOM 2773 O O . THR A 1 359 ? -31.781 -54.360 14.089 1.00 50.22 359 THR A O 1
ATOM 2776 N N . ALA A 1 360 ? -30.914 -52.309 13.803 1.00 49.78 360 ALA A N 1
ATOM 2777 C CA . ALA A 1 360 ? -31.037 -51.875 15.190 1.00 49.78 360 ALA A CA 1
ATOM 2778 C C . ALA A 1 360 ? -31.250 -50.359 15.228 1.00 49.78 360 ALA A C 1
ATOM 2780 O O . ALA A 1 360 ? -30.323 -49.556 15.288 1.00 49.78 360 ALA A O 1
ATOM 2781 N N . VAL A 1 361 ? -32.529 -50.000 15.183 1.00 50.22 361 VAL A N 1
ATOM 2782 C CA . VAL A 1 361 ? -33.072 -48.747 15.701 1.00 50.22 361 VAL A CA 1
ATOM 2783 C C . VAL A 1 361 ? -32.690 -48.635 17.178 1.00 50.22 361 VAL A C 1
ATOM 2785 O O . VAL A 1 361 ? -32.941 -49.560 17.951 1.00 50.22 361 VAL A O 1
ATOM 2788 N N . ARG A 1 362 ? -32.154 -47.490 17.608 1.00 53.16 362 ARG A N 1
ATOM 2789 C CA . ARG A 1 362 ? -32.199 -47.101 19.022 1.00 53.16 362 ARG A CA 1
ATOM 2790 C C . ARG A 1 362 ? -32.516 -45.619 19.159 1.00 53.16 362 ARG A C 1
ATOM 2792 O O . ARG A 1 362 ? -31.637 -44.771 19.242 1.00 53.16 362 ARG A O 1
ATOM 2799 N N . ALA A 1 363 ? -33.814 -45.346 19.223 1.00 50.09 363 ALA A N 1
ATOM 2800 C CA . ALA A 1 363 ? -34.367 -44.167 19.867 1.00 50.09 363 ALA A CA 1
ATOM 2801 C C . ALA A 1 363 ? -34.318 -44.328 21.400 1.00 50.09 363 ALA A C 1
ATOM 2803 O O . ALA A 1 363 ? -34.575 -45.417 21.916 1.00 50.09 363 ALA A O 1
ATOM 2804 N N . LYS A 1 364 ? -34.007 -43.238 22.112 1.00 54.69 364 LYS A N 1
ATOM 2805 C CA . LYS A 1 364 ? -34.463 -42.856 23.473 1.00 54.69 364 LYS A CA 1
ATOM 2806 C C . LYS A 1 364 ? -33.822 -41.486 23.766 1.00 54.69 364 LYS A C 1
ATOM 2808 O O . LYS A 1 364 ? -32.606 -41.401 23.805 1.00 54.69 364 LYS A O 1
ATOM 2813 N N . SER A 1 365 ? -34.532 -40.354 23.744 1.00 45.97 365 SER A N 1
ATOM 2814 C CA . SER A 1 365 ? -35.563 -39.889 24.693 1.00 45.97 365 SER A CA 1
ATOM 2815 C C . SER A 1 365 ? -35.093 -39.863 26.154 1.00 45.97 365 SER A C 1
ATOM 2817 O O . SER A 1 365 ? -35.039 -40.912 26.794 1.00 45.97 365 SER A O 1
ATOM 2819 N N . ARG A 1 366 ? -34.800 -38.653 26.663 1.00 47.16 366 ARG A N 1
ATOM 2820 C CA . ARG A 1 366 ? -35.263 -38.045 27.940 1.00 47.16 366 ARG A CA 1
ATOM 2821 C C . ARG A 1 366 ? -34.479 -36.735 28.163 1.00 47.16 366 ARG A C 1
ATOM 2823 O O . ARG A 1 366 ? -33.261 -36.768 28.130 1.00 47.16 366 ARG A O 1
ATOM 2830 N N . LYS A 1 367 ? -35.080 -35.539 28.127 1.00 49.50 367 LYS A N 1
ATOM 2831 C CA . LYS A 1 367 ? -36.084 -34.893 29.009 1.00 49.50 367 LYS A CA 1
ATOM 2832 C C . LYS A 1 367 ? -35.437 -34.236 30.248 1.00 49.50 367 LYS A C 1
ATOM 2834 O O . LYS A 1 367 ? -35.039 -34.950 31.154 1.00 49.50 367 LYS A O 1
ATOM 2839 N N . ARG A 1 368 ? -35.424 -32.891 30.201 1.00 50.97 368 ARG A N 1
ATOM 2840 C CA . ARG A 1 368 ? -35.524 -31.846 31.251 1.00 50.97 368 ARG A CA 1
ATOM 2841 C C . ARG A 1 368 ? -34.831 -32.043 32.610 1.00 50.97 368 ARG A C 1
ATOM 2843 O O . ARG A 1 368 ? -35.168 -32.973 33.334 1.00 50.97 368 ARG A O 1
ATOM 2850 N N . ALA A 1 369 ? -34.097 -31.011 33.023 1.00 56.28 369 ALA A N 1
ATOM 2851 C CA . ALA A 1 369 ? -34.535 -30.095 34.082 1.00 56.28 369 ALA A CA 1
ATOM 2852 C C . ALA A 1 369 ? -34.270 -28.665 33.601 1.00 56.28 369 ALA A C 1
ATOM 2854 O O . ALA A 1 369 ? -33.191 -28.478 32.993 1.00 56.28 369 ALA A O 1
#

Foldseek 3Di:
DDDPDPDDQPDDDDDDDDDDDDDDDDDDDDDDDDDDDDPDDPDPPPPQDPLLVLLLPDDCVVAQAGLVVLLCVLLPCVRFPAFLAWFADPPPGATAHGRRQGLAAAADADAQPQPLQPQGARRHGSLSLLVSLVHDSVLSVVRVVVSVVCVVVDDPVRRVVCRNVDPRSHDNSSSSSSSSSLLSSLLSVLSSLASCLVVDHRLLSSLSSVCCSRCPPVVVVLVQLSCLRDPPSDPPVVVVVVVPPDDDDDDDDDPPVVVVVVVVVVPPDDPPPPLDQVSLVSNLVSQLPDPCCLVVVVVNLQSSLSSGPCCVVPVPVSSVVSNCSSPVPPPPVPPCPDPDPPDDDDDDDDDDDDDDDDDDDDDDDDDDD

Sequence (369 aa):
MRLLETFAFALVVMSAGSPAFAQDPPDSSLARPQGQSLVASPTPVVAPSPALRMMEEFKNTNVKFDMNELVDILRDRRHEGWVLAAYPDPRTAQPLIGAGFSLDLPEREHPQQDAMNPHPFLEPSSADLWQAAGLDPARLDDILKVFYARRSSWSKRTWRKKLFSLPAQISDEDAVQLVRVGAIQAIYNAKAYCKNFDQLNGPQQMAMAQLVYQMGVNLEHFNAFLTTINPGSAPREQQLVQTGSQAEQEPAAADSEMLGQAIQDATAAPAALDQSADYWLGVQQSLMGSQWAHKYRTRAISVIAMLDPAYSDDPTAAERRVGAVLRPAVVRHGRRGAAATRQVALKTHRGHGKKAGRTAVRAKSRKRA

Secondary structure (DSSP, 8-state):
----------------PPPP-----------PPP------PPPP--PPPHHHHHHHT--GGGSSS-HHHHHHHHH-TTTS--EEEEEE-TTT--EEEETTEESSPPP-------TT--PPP----HHHHHHHTT--HHHHHHHHHHHHHHHHH--HHHHHHHGGGSPPSS-HHHHHHHHHHHHHHHHHHHHHH-TTGGGS-HHHHHHHHHHHHHHGGGGGG-HHHHHHHSTT---HHHHTTTSTTS--------TTTHHHHHHHHTT--PPP----HHHHHHHHHHHHTSHHHHHSHHHHHHHHHTTSTTTTT-HHHHHHHHHHHHS------------------------------------------

pLDDT: mean 77.07, std 24.13, range [24.64, 98.5]

Radius of gyration: 31.05 Å; chains: 1; bounding box: 85×106×65 Å

Organism: NCBI:txid3036704

InterPro domains:
  IPR023346 Lysozyme-like domain superfamily [SSF53955] (78-233)
  IPR023347 Lysozyme domain superfamily [G3DSA:1.10.530.40] (76-316)